Protein AF-A0A2P4SN75-F1 (afdb_monomer_lite)

InterPro domains:
  IPR018159 Spectrin/alpha-actinin [cd00176] (81-229)

Foldseek 3Di:
DDDDDPPDDDPVNVVVVVVVVVVVVVVLVVLVVVLVVLLVVLVVLLVQQVVVLVVLLVLLVVLLVQLVVLLVCLPPPPPPPSLVVLVVSLVSLVVSVVCCVPPPPVSLVVSVVSLVVSCVSDVVSCVPCVVSNVVSVVSVVVSVVSSVVSNVSSVLSNLSSVLSVLVVVLVVVVVVLVCVQVVDDVVPPPQDPVNVVVSVVVVVVSVVVVVVSLVSLVVSCVVDVVCCCVSVVDPPVVVCVCVVPDDPDDDDDD

pLDDT: mean 81.24, std 19.05, range [31.41, 97.94]

Radius of gyration: 37.0 Å; chains: 1; bounding box: 96×53×114 Å

Structure (mmCIF, N/CA/C/O backbone):
data_AF-A0A2P4SN75-F1
#
_entry.id   AF-A0A2P4SN75-F1
#
loop_
_atom_site.group_PDB
_atom_site.id
_atom_site.type_symbol
_atom_site.label_atom_id
_atom_site.label_alt_id
_atom_site.label_comp_id
_atom_site.label_asym_id
_atom_site.label_entity_id
_atom_site.label_seq_id
_atom_site.pdbx_PDB_ins_code
_atom_site.Cartn_x
_atom_site.Cartn_y
_atom_site.Cartn_z
_atom_site.occupancy
_atom_site.B_iso_or_equiv
_atom_site.auth_seq_id
_atom_site.auth_comp_id
_atom_site.auth_asym_id
_atom_site.auth_atom_id
_atom_site.pdbx_PDB_model_num
ATOM 1 N N . GLN A 1 1 ? -58.103 -36.439 58.497 1.00 45.19 1 GLN A N 1
ATOM 2 C CA . GLN A 1 1 ? -56.906 -36.729 57.688 1.00 45.19 1 GLN A CA 1
ATOM 3 C C . GLN A 1 1 ? -56.025 -35.504 57.783 1.00 45.19 1 GLN A C 1
ATOM 5 O O . GLN A 1 1 ? -56.446 -34.440 57.353 1.00 45.19 1 GLN A O 1
ATOM 10 N N . ALA A 1 2 ? -54.929 -35.640 58.522 1.00 43.38 2 ALA A N 1
ATOM 11 C CA . ALA A 1 2 ? -53.890 -34.634 58.653 1.00 43.38 2 ALA A CA 1
ATOM 12 C C . ALA A 1 2 ? -52.864 -34.818 57.529 1.00 43.38 2 ALA A C 1
ATOM 14 O O . ALA A 1 2 ? -52.762 -35.930 57.010 1.00 43.38 2 ALA A O 1
ATOM 15 N N . GLU A 1 3 ? -52.110 -33.740 57.289 1.00 42.41 3 GLU A N 1
ATOM 16 C CA . GLU A 1 3 ? -50.785 -33.708 56.651 1.00 42.41 3 GLU A CA 1
ATOM 17 C C . GLU A 1 3 ? -50.740 -34.028 55.152 1.00 42.41 3 GLU A C 1
ATOM 19 O O . GLU A 1 3 ? -51.468 -34.867 54.643 1.00 42.41 3 GLU A O 1
ATOM 24 N N . ASP A 1 4 ? -49.907 -33.404 54.337 1.00 46.12 4 ASP A N 1
ATOM 25 C CA . ASP A 1 4 ? -48.967 -32.291 54.443 1.00 46.12 4 ASP A CA 1
ATOM 26 C C . ASP A 1 4 ? -48.583 -32.019 52.976 1.00 46.12 4 ASP A C 1
ATOM 28 O O . ASP A 1 4 ? -48.669 -32.914 52.131 1.00 46.12 4 ASP A O 1
ATOM 32 N N . GLY A 1 5 ? -48.244 -30.788 52.630 1.00 43.59 5 GLY A N 1
ATOM 33 C CA . GLY A 1 5 ? -47.951 -30.456 51.232 1.00 43.59 5 GLY A CA 1
ATOM 34 C C . GLY A 1 5 ? -48.007 -28.976 50.899 1.00 43.59 5 GLY A C 1
ATOM 35 O O . GLY A 1 5 ? -48.150 -28.615 49.733 1.00 43.59 5 GLY A O 1
ATOM 36 N N . LYS A 1 6 ? -47.905 -28.102 51.905 1.00 49.34 6 LYS A N 1
ATOM 37 C CA . LYS A 1 6 ? -47.562 -26.696 51.678 1.00 49.34 6 LYS A CA 1
ATOM 38 C C . LYS A 1 6 ? -46.059 -26.531 51.885 1.00 49.34 6 LYS A C 1
ATOM 40 O O . LYS A 1 6 ? -45.613 -25.822 52.782 1.00 49.34 6 LYS A O 1
ATOM 45 N N . GLU A 1 7 ? -45.283 -27.251 51.082 1.00 52.72 7 GLU A N 1
ATOM 46 C CA . GLU A 1 7 ? -43.842 -27.054 51.018 1.00 52.72 7 GLU A CA 1
ATOM 47 C C . GLU A 1 7 ? -43.538 -25.695 50.367 1.00 52.72 7 GLU A C 1
ATOM 49 O O . GLU A 1 7 ? -44.011 -25.384 49.276 1.00 52.72 7 GLU A O 1
ATOM 54 N N . ALA A 1 8 ? -42.727 -24.920 51.093 1.00 52.94 8 ALA A N 1
ATOM 55 C CA . ALA A 1 8 ? -41.940 -23.762 50.668 1.00 52.94 8 ALA A CA 1
ATOM 56 C C . ALA A 1 8 ? -42.653 -22.414 50.394 1.00 52.94 8 ALA A C 1
ATOM 58 O O . ALA A 1 8 ? -42.673 -21.922 49.274 1.00 52.94 8 ALA A O 1
ATOM 59 N N . SER A 1 9 ? -43.083 -21.713 51.453 1.00 62.62 9 SER A N 1
ATOM 60 C CA . SER A 1 9 ? -42.836 -20.253 51.555 1.00 62.62 9 SER A CA 1
ATOM 61 C C . SER A 1 9 ? -42.745 -19.807 53.026 1.00 62.62 9 SER A C 1
ATOM 63 O O . SER A 1 9 ? -43.528 -19.002 53.529 1.00 62.62 9 SER A O 1
ATOM 65 N N . GLY A 1 10 ? -41.834 -20.426 53.777 1.00 77.88 10 GLY A N 1
ATOM 66 C CA . GLY A 1 10 ? -41.471 -19.931 55.107 1.00 77.88 10 GLY A CA 1
ATOM 67 C C . GLY A 1 10 ? -40.478 -18.761 55.013 1.00 77.88 10 GLY A C 1
ATOM 68 O O . GLY A 1 10 ? -39.845 -18.604 53.969 1.00 77.88 10 GLY A O 1
ATOM 69 N N . PRO A 1 11 ? -40.237 -18.018 56.110 1.00 86.00 11 PRO A N 1
ATOM 70 C CA . PRO A 1 11 ? -39.263 -16.915 56.159 1.00 86.00 11 PRO A CA 1
ATOM 71 C C . PRO A 1 11 ? -37.855 -17.284 55.654 1.00 86.00 11 PRO A C 1
ATOM 73 O O . PRO A 1 11 ? -37.123 -16.443 55.145 1.00 86.00 11 PRO A O 1
ATOM 76 N N . LEU A 1 12 ? -37.468 -18.560 55.774 1.00 88.81 12 LEU A N 1
ATOM 77 C CA . LEU A 1 12 ? -36.208 -19.082 55.239 1.00 88.81 12 LEU A CA 1
ATOM 78 C C . LEU A 1 12 ? -36.177 -19.111 53.698 1.00 88.81 12 LEU A C 1
ATOM 80 O O . LEU A 1 12 ? -35.132 -18.835 53.119 1.00 88.81 12 LEU A O 1
ATOM 84 N N . GLY A 1 13 ? -37.302 -19.421 53.047 1.00 90.56 13 GLY A N 1
ATOM 85 C CA . GLY A 1 13 ? -37.419 -19.430 51.585 1.00 90.56 13 GLY A CA 1
ATOM 86 C C . GLY A 1 13 ? -37.370 -18.021 50.996 1.00 90.56 13 GLY A C 1
ATOM 87 O O . GLY A 1 13 ? -36.667 -17.794 50.019 1.00 90.56 13 GLY A O 1
ATOM 88 N N . GLU A 1 14 ? -38.015 -17.052 51.652 1.00 91.56 14 GLU A N 1
ATOM 89 C CA . GLU A 1 14 ? -37.935 -15.629 51.275 1.00 91.56 14 GLU A CA 1
ATOM 90 C C . GLU A 1 14 ? -36.495 -15.095 51.375 1.00 91.56 14 GLU A C 1
ATOM 92 O O . GLU A 1 14 ? -36.028 -14.358 50.507 1.00 91.56 14 GLU A O 1
ATOM 97 N N . LEU A 1 15 ? -35.751 -15.502 52.413 1.00 93.38 15 LEU A N 1
ATOM 98 C CA . LEU A 1 15 ? -34.331 -15.163 52.549 1.00 93.38 15 LEU A CA 1
ATOM 99 C C . LEU A 1 15 ? -33.465 -15.813 51.460 1.00 93.38 15 LEU A C 1
ATOM 101 O O . LEU A 1 15 ? -32.530 -15.176 50.979 1.00 93.38 15 LEU A O 1
ATOM 105 N N . GLN A 1 16 ? -33.757 -17.055 51.065 1.00 93.38 16 GLN A N 1
ATOM 106 C CA . GLN A 1 16 ? -33.047 -17.731 49.973 1.00 93.38 16 GLN A CA 1
ATOM 107 C C . GLN A 1 16 ? -33.273 -17.021 48.634 1.00 93.38 16 GLN A C 1
ATOM 109 O O . GLN A 1 16 ? -32.300 -16.702 47.952 1.00 93.38 16 GLN A O 1
ATOM 114 N N . GLU A 1 17 ? -34.522 -16.687 48.305 1.00 94.50 17 GLU A N 1
ATOM 115 C CA . GLU A 1 17 ? -34.866 -15.927 47.099 1.00 94.50 17 GLU A CA 1
ATOM 116 C C . GLU A 1 17 ? -34.171 -14.556 47.086 1.00 94.50 17 GLU A C 1
ATOM 118 O O . GLU A 1 17 ? -33.543 -14.175 46.097 1.00 94.50 17 GLU A O 1
ATOM 123 N N . ALA A 1 18 ? -34.187 -13.834 48.212 1.00 95.19 18 ALA A N 1
ATOM 124 C CA . ALA A 1 18 ? -33.497 -12.552 48.329 1.00 95.19 18 ALA A CA 1
ATOM 125 C C . ALA A 1 18 ? -31.980 -12.673 48.084 1.00 95.19 18 ALA A C 1
ATOM 127 O O . ALA A 1 18 ? -31.388 -11.815 47.425 1.00 95.19 18 ALA A O 1
ATOM 128 N N . VAL A 1 19 ? -31.340 -13.741 48.574 1.00 95.56 19 VAL A N 1
ATOM 129 C CA . VAL A 1 19 ? -29.913 -14.011 48.325 1.00 95.56 19 VAL A CA 1
ATOM 130 C C . VAL A 1 19 ? -29.650 -14.336 46.853 1.00 95.56 19 VAL A C 1
ATOM 132 O O . VAL A 1 19 ? -28.660 -13.860 46.296 1.00 95.56 19 VAL A O 1
ATOM 135 N N . GLU A 1 20 ? -30.517 -15.102 46.192 1.00 96.00 20 GLU A N 1
ATOM 136 C CA . GLU A 1 20 ? -30.399 -15.394 44.756 1.00 96.00 20 GLU A CA 1
ATOM 137 C C . GLU A 1 20 ? -30.540 -14.134 43.893 1.00 96.00 20 GLU A C 1
ATOM 139 O O . GLU A 1 20 ? -29.747 -13.922 42.967 1.00 96.00 20 GLU A O 1
ATOM 144 N N . VAL A 1 21 ? -31.490 -13.258 44.235 1.00 96.00 21 VAL A N 1
ATOM 145 C CA . VAL A 1 21 ? -31.669 -11.952 43.587 1.00 96.00 21 VAL A CA 1
ATOM 146 C C . VAL A 1 21 ? -30.431 -11.078 43.783 1.00 96.00 21 VAL A C 1
ATOM 148 O O . VAL A 1 21 ? -29.922 -10.517 42.812 1.00 96.00 21 VAL A O 1
ATOM 151 N N . LEU A 1 22 ? -29.893 -10.999 45.005 1.00 96.81 22 LEU A N 1
ATOM 152 C CA . LEU A 1 22 ? -28.668 -10.244 45.284 1.00 96.81 22 LEU A CA 1
ATOM 153 C C . LEU A 1 22 ? -27.464 -10.798 44.513 1.00 96.81 22 LEU A C 1
ATOM 155 O O . LEU A 1 22 ? -26.733 -10.025 43.899 1.00 96.81 22 LEU A O 1
ATOM 159 N N . ASN A 1 23 ? -27.278 -12.119 44.476 1.00 96.62 23 ASN A N 1
ATOM 160 C CA . ASN A 1 23 ? -26.203 -12.753 43.707 1.00 96.62 23 ASN A CA 1
ATOM 161 C C . ASN A 1 23 ? -26.327 -12.469 42.204 1.00 96.62 23 ASN A C 1
ATOM 163 O O . ASN A 1 23 ? -25.326 -12.218 41.533 1.00 96.62 23 ASN A O 1
ATOM 167 N N . SER A 1 24 ? -27.550 -12.488 41.673 1.00 94.56 24 SER A N 1
ATOM 168 C CA . SER A 1 24 ? -27.817 -12.157 40.270 1.00 94.56 24 SER A CA 1
ATOM 169 C C . SER A 1 24 ? -27.523 -10.684 39.978 1.00 94.56 24 SER A C 1
ATOM 171 O O . SER A 1 24 ? -26.877 -10.374 38.980 1.00 94.56 24 SER A O 1
ATOM 173 N N . ALA A 1 25 ? -27.912 -9.780 40.882 1.00 94.81 25 ALA A N 1
ATOM 174 C CA . ALA A 1 25 ? -27.632 -8.351 40.770 1.00 94.81 25 ALA A CA 1
ATOM 175 C C . ALA A 1 25 ? -26.129 -8.030 40.859 1.00 94.81 25 ALA A C 1
ATOM 177 O O . ALA A 1 25 ? -25.646 -7.163 40.132 1.00 94.81 25 ALA A O 1
ATOM 178 N N . VAL A 1 26 ? -25.375 -8.734 41.712 1.00 95.62 26 VAL A N 1
ATOM 179 C CA . VAL A 1 26 ? -23.911 -8.595 41.797 1.00 95.62 26 VAL A CA 1
ATOM 180 C C . VAL A 1 26 ? -23.251 -9.024 40.487 1.00 95.62 26 VAL A C 1
ATOM 182 O O . VAL A 1 26 ? -22.465 -8.254 39.944 1.00 95.62 26 VAL A O 1
ATOM 185 N N . LYS A 1 27 ? -23.625 -10.183 39.928 1.00 93.50 27 LYS A N 1
ATOM 186 C CA . LYS A 1 27 ? -23.099 -10.654 38.633 1.00 93.50 27 LYS A CA 1
ATOM 187 C C . LYS A 1 27 ? -23.414 -9.693 37.490 1.00 93.50 27 LYS A C 1
ATOM 189 O O . LYS A 1 27 ? -22.568 -9.450 36.636 1.00 93.50 27 LYS A O 1
ATOM 194 N N . GLU A 1 28 ? -24.624 -9.141 37.465 1.00 90.31 28 GLU A N 1
ATOM 195 C CA . GLU A 1 28 ? -24.998 -8.163 36.444 1.00 90.31 28 GLU A CA 1
ATOM 196 C C . GLU A 1 28 ? -24.194 -6.868 36.591 1.00 90.31 28 GLU A C 1
ATOM 198 O O . GLU A 1 28 ? -23.680 -6.335 35.612 1.00 90.31 28 GLU A O 1
ATOM 203 N N . ARG A 1 29 ? -23.992 -6.396 37.826 1.00 91.25 29 ARG A N 1
ATOM 204 C CA . ARG A 1 29 ? -23.132 -5.240 38.090 1.00 91.25 29 ARG A CA 1
ATOM 205 C C . ARG A 1 29 ? -21.686 -5.492 37.657 1.00 91.25 29 ARG A C 1
ATOM 207 O O . ARG A 1 29 ? -21.081 -4.590 37.087 1.00 91.25 29 ARG A O 1
ATOM 214 N N . GLU A 1 30 ? -21.136 -6.677 37.917 1.00 92.44 30 GLU A N 1
ATOM 215 C CA . GLU A 1 30 ? -19.795 -7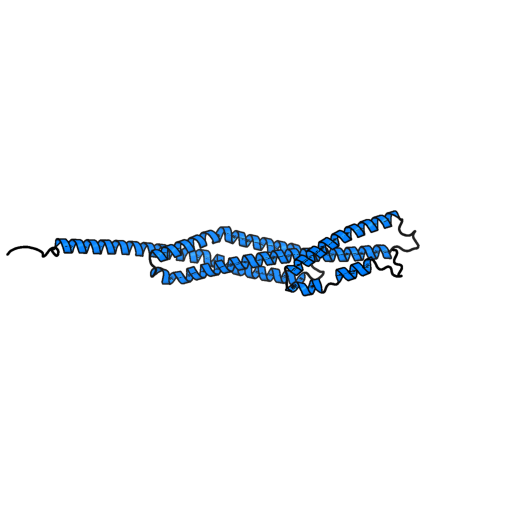.064 37.455 1.00 92.44 30 GLU A CA 1
ATOM 216 C C . GLU A 1 30 ? -19.694 -6.996 35.926 1.00 92.44 30 GLU A C 1
ATOM 218 O O . GLU A 1 30 ? -18.787 -6.343 35.412 1.00 92.44 30 GLU A O 1
ATOM 223 N N . ARG A 1 31 ? -20.670 -7.561 35.201 1.00 90.38 31 ARG A N 1
ATOM 224 C CA . ARG A 1 31 ? -20.731 -7.496 33.729 1.00 90.38 31 ARG A CA 1
ATOM 225 C C . ARG A 1 31 ? -20.815 -6.071 33.195 1.00 90.38 31 ARG A C 1
ATOM 227 O O . ARG A 1 31 ? -20.118 -5.737 32.244 1.00 90.38 31 ARG A O 1
ATOM 234 N N . VAL A 1 32 ? -21.648 -5.222 33.799 1.00 89.69 32 VAL A N 1
ATOM 235 C CA . VAL A 1 32 ? -21.787 -3.811 33.395 1.00 89.69 32 VAL A CA 1
ATOM 236 C C . VAL A 1 32 ? -20.486 -3.044 33.623 1.00 89.69 32 VAL A C 1
ATOM 238 O O . VAL A 1 32 ? -20.083 -2.253 32.773 1.00 89.69 32 VAL A O 1
ATOM 241 N N . VAL A 1 33 ? -19.806 -3.283 34.749 1.00 91.75 33 VAL A N 1
ATOM 242 C CA . VAL A 1 33 ? -18.500 -2.669 35.029 1.00 91.75 33 VAL A CA 1
ATOM 243 C C . VAL A 1 33 ? -17.454 -3.136 34.017 1.00 91.75 33 VAL A C 1
ATOM 245 O O . VAL A 1 33 ? -16.722 -2.308 33.483 1.00 91.75 33 VAL A O 1
ATOM 248 N N . GLU A 1 34 ? -17.404 -4.431 33.708 1.00 92.38 34 GLU A N 1
ATOM 249 C CA . GLU A 1 34 ? -16.490 -4.978 32.701 1.00 92.38 34 GLU A CA 1
ATOM 250 C C . GLU A 1 34 ? -16.760 -4.394 31.305 1.00 92.38 34 GLU A C 1
ATOM 252 O O . GLU A 1 34 ? -15.832 -3.941 30.634 1.00 92.38 34 GLU A O 1
ATOM 257 N N . ALA A 1 35 ? -18.029 -4.312 30.897 1.00 91.19 35 ALA A N 1
ATOM 258 C CA . ALA A 1 35 ? -18.434 -3.695 29.636 1.00 91.19 35 ALA A CA 1
ATOM 259 C C . ALA A 1 35 ? -18.060 -2.203 29.570 1.00 91.19 35 ALA A C 1
ATOM 261 O O . ALA A 1 35 ? -17.622 -1.725 28.523 1.00 91.19 35 ALA A O 1
ATOM 262 N N . ALA A 1 36 ? -18.189 -1.463 30.675 1.00 90.56 36 ALA A N 1
ATOM 263 C CA . ALA A 1 36 ? -17.786 -0.059 30.742 1.00 90.56 36 ALA A CA 1
ATOM 264 C C . ALA A 1 36 ? -16.266 0.113 30.573 1.00 90.56 36 ALA A C 1
ATOM 266 O O . ALA A 1 36 ? -15.833 0.972 29.807 1.00 90.56 36 ALA A O 1
ATOM 267 N N . VAL A 1 37 ? -15.462 -0.736 31.224 1.00 92.50 37 VAL A N 1
ATOM 268 C CA . VAL A 1 37 ? -13.996 -0.735 31.074 1.00 92.50 37 VAL A CA 1
ATOM 269 C C . VAL A 1 37 ? -13.588 -1.058 29.635 1.00 92.50 37 VAL A C 1
ATOM 271 O O . VAL A 1 37 ? -12.701 -0.409 29.081 1.00 92.50 37 VAL A O 1
ATOM 274 N N . GLU A 1 38 ? -14.240 -2.037 29.007 1.00 92.62 38 GLU A N 1
ATOM 275 C CA . GLU A 1 38 ? -13.957 -2.393 27.615 1.00 92.62 38 GLU A CA 1
ATOM 276 C C . GLU A 1 38 ? -14.375 -1.276 26.644 1.00 92.62 38 GLU A C 1
ATOM 278 O O . GLU A 1 38 ? -13.647 -0.978 25.700 1.00 92.62 38 GLU A O 1
ATOM 283 N N . THR A 1 39 ? -15.491 -0.592 26.920 1.00 92.25 39 THR A N 1
ATOM 284 C CA . THR A 1 39 ? -15.940 0.583 26.152 1.00 92.25 39 THR A CA 1
ATOM 285 C C . THR A 1 39 ? -14.906 1.710 26.211 1.00 92.25 39 THR A C 1
ATOM 287 O O . THR A 1 39 ? -14.480 2.194 25.168 1.00 92.25 39 THR A O 1
ATOM 290 N N . GLU A 1 40 ? -14.423 2.075 27.403 1.00 93.38 40 GLU A N 1
ATOM 291 C CA . GLU A 1 40 ? -13.390 3.112 27.561 1.00 93.38 40 GLU A CA 1
ATOM 292 C C . GLU A 1 40 ? -12.067 2.712 26.878 1.00 93.38 40 GLU A C 1
ATOM 294 O O . GLU A 1 40 ? -11.356 3.537 26.298 1.00 93.38 40 GLU A O 1
ATOM 299 N N . SER A 1 41 ? -11.723 1.419 26.913 1.00 94.69 41 SER A N 1
ATOM 300 C CA . SER A 1 41 ? -10.559 0.893 26.197 1.00 94.69 41 SER A CA 1
ATOM 301 C C . SER A 1 41 ? -10.700 1.045 24.681 1.00 94.69 41 SER A C 1
ATOM 303 O O . SER A 1 41 ? -9.722 1.408 24.027 1.00 94.69 41 SER A O 1
ATOM 305 N N . LEU A 1 42 ? -11.883 0.765 24.126 1.00 95.69 42 LEU A N 1
ATOM 306 C CA . LEU A 1 42 ? -12.176 0.958 22.706 1.00 95.69 42 LEU A CA 1
ATOM 307 C C . LEU A 1 42 ? -12.126 2.439 22.324 1.00 95.69 42 LEU A C 1
ATOM 309 O O . LEU A 1 42 ? -11.501 2.766 21.321 1.00 95.69 42 LEU A O 1
ATOM 313 N N . GLU A 1 43 ? -12.709 3.333 23.131 1.00 95.00 43 GLU A N 1
ATOM 314 C CA . GLU A 1 43 ? -12.673 4.789 22.901 1.00 95.00 43 GLU A CA 1
ATOM 315 C C . GLU A 1 43 ? -11.228 5.280 22.777 1.00 95.00 43 GLU A C 1
ATOM 317 O O . GLU A 1 43 ? -10.875 6.002 21.841 1.00 95.00 43 GLU A O 1
ATOM 322 N N . ARG A 1 44 ? -10.360 4.825 23.688 1.00 96.56 44 ARG A N 1
ATOM 323 C CA . ARG A 1 44 ? -8.937 5.173 23.686 1.00 96.56 44 ARG A CA 1
ATOM 324 C C . ARG A 1 44 ? -8.216 4.658 22.441 1.00 96.56 44 ARG A C 1
ATOM 326 O O . ARG A 1 44 ? -7.470 5.418 21.830 1.00 96.56 44 ARG A O 1
ATOM 333 N N . LEU A 1 45 ? -8.448 3.400 22.057 1.00 97.00 45 LEU A N 1
ATOM 334 C CA . LEU A 1 45 ? -7.842 2.817 20.857 1.00 97.00 45 LEU A CA 1
ATOM 335 C C . LEU A 1 45 ? -8.308 3.529 19.586 1.00 97.00 45 LEU A C 1
ATOM 337 O O . LEU A 1 45 ? -7.471 3.884 18.761 1.00 97.00 45 LEU A O 1
ATOM 341 N N . VAL A 1 46 ? -9.613 3.793 19.440 1.00 96.81 46 VAL A N 1
ATOM 342 C CA . VAL A 1 46 ? -10.166 4.546 18.302 1.00 96.81 46 VAL A CA 1
ATOM 343 C C . VAL A 1 46 ? -9.516 5.925 18.217 1.00 96.81 46 VAL A C 1
ATOM 345 O O . VAL A 1 46 ? -9.043 6.306 17.144 1.00 96.81 46 VAL A O 1
ATOM 348 N N . ALA A 1 47 ? -9.426 6.648 19.335 1.00 96.69 47 ALA A N 1
ATOM 349 C CA . ALA A 1 47 ? -8.803 7.968 19.383 1.00 96.69 47 ALA A CA 1
ATOM 350 C C . ALA A 1 47 ? -7.310 7.935 19.011 1.00 96.69 47 ALA A C 1
ATOM 352 O O . ALA A 1 47 ? -6.798 8.886 18.422 1.00 96.69 47 ALA A O 1
ATOM 353 N N . GLU A 1 48 ? -6.613 6.844 19.328 1.00 96.56 48 GLU A N 1
ATOM 354 C CA . GLU A 1 48 ? -5.200 6.662 19.010 1.00 96.56 48 GLU A CA 1
ATOM 355 C C . GLU A 1 48 ? -4.961 6.325 17.530 1.00 96.56 48 GLU A C 1
ATOM 357 O O . GLU A 1 48 ? -4.064 6.893 16.904 1.00 96.56 48 GLU A O 1
ATOM 362 N N . VAL A 1 49 ? -5.751 5.415 16.949 1.00 97.62 49 VAL A N 1
ATOM 363 C CA . VAL A 1 49 ? -5.515 4.929 15.576 1.00 97.62 49 VAL A CA 1
ATOM 364 C C . VAL A 1 49 ? -6.106 5.838 14.500 1.00 97.62 49 VAL A C 1
ATOM 366 O O . VAL A 1 49 ? -5.539 5.928 13.410 1.00 97.62 49 VAL A O 1
ATOM 369 N N . SER A 1 50 ? -7.212 6.533 14.786 1.00 96.31 50 SER A N 1
ATOM 370 C CA . SER A 1 50 ? -7.949 7.313 13.777 1.00 96.31 50 SER A CA 1
ATOM 371 C C . SER A 1 50 ? -7.104 8.408 13.108 1.00 96.31 50 SER A C 1
ATOM 373 O O . SER A 1 50 ? -7.056 8.432 11.878 1.00 96.31 50 SER A O 1
ATOM 375 N N . PRO A 1 51 ? -6.342 9.247 13.841 1.00 96.12 51 PRO A N 1
ATOM 376 C CA . PRO A 1 51 ? -5.524 10.288 13.213 1.00 96.12 51 PRO A CA 1
ATOM 377 C C . PRO A 1 51 ? -4.426 9.722 12.303 1.00 96.12 51 PRO A C 1
ATOM 379 O O . PRO A 1 51 ? -4.130 10.278 11.245 1.00 96.12 51 PRO A O 1
ATOM 382 N N . CYS A 1 52 ? -3.816 8.603 12.704 1.00 96.31 52 CYS A N 1
ATOM 383 C CA . CYS A 1 52 ? -2.770 7.949 11.922 1.00 96.31 52 CYS A CA 1
ATOM 384 C C . CYS A 1 52 ? -3.344 7.319 10.642 1.00 96.31 52 CYS A C 1
ATOM 386 O O . CYS A 1 52 ? -2.769 7.491 9.566 1.00 96.31 52 CYS A O 1
ATOM 388 N N . LEU A 1 53 ? -4.510 6.670 10.735 1.00 97.25 53 LEU A N 1
ATOM 389 C CA . LEU A 1 53 ? -5.240 6.142 9.580 1.00 97.25 53 LEU A CA 1
ATOM 390 C C . LEU A 1 53 ? -5.599 7.239 8.573 1.00 97.25 53 LEU A C 1
ATOM 392 O O . LEU A 1 53 ? -5.346 7.082 7.378 1.00 97.25 53 LEU A O 1
ATOM 396 N N . GLU A 1 54 ? -6.154 8.358 9.038 1.00 96.06 54 GLU A N 1
ATOM 397 C CA . GLU A 1 54 ? -6.528 9.486 8.178 1.00 96.06 54 GLU A CA 1
ATOM 398 C C . GLU A 1 54 ? -5.317 10.113 7.478 1.00 96.06 54 GLU A C 1
ATOM 400 O O . GLU A 1 54 ? -5.375 10.408 6.278 1.00 96.06 54 GLU A O 1
ATOM 405 N N . ALA A 1 55 ? -4.207 10.279 8.204 1.00 96.94 55 ALA A N 1
ATOM 406 C CA . ALA A 1 55 ? -2.962 10.799 7.650 1.00 96.94 55 ALA A CA 1
ATOM 407 C C . ALA A 1 55 ? -2.428 9.895 6.530 1.00 96.94 55 ALA A C 1
ATOM 409 O O . ALA A 1 55 ? -2.147 10.381 5.433 1.00 96.94 55 ALA A O 1
ATOM 410 N N . LEU A 1 56 ? -2.374 8.580 6.764 1.00 97.38 56 LEU A N 1
ATOM 411 C CA . LEU A 1 56 ? -1.932 7.606 5.763 1.00 97.38 56 LEU A CA 1
ATOM 412 C C . LEU A 1 56 ? -2.878 7.533 4.562 1.00 97.38 56 LEU A C 1
ATOM 414 O O . LEU A 1 56 ? -2.417 7.433 3.429 1.00 97.38 56 LEU A O 1
ATOM 418 N N . CYS A 1 57 ? -4.192 7.661 4.766 1.00 96.94 57 CYS A N 1
ATOM 419 C CA . CYS A 1 57 ? -5.151 7.752 3.663 1.00 96.94 57 CYS A CA 1
ATOM 420 C C . CYS A 1 57 ? -4.891 8.982 2.785 1.00 96.94 57 CYS A C 1
ATOM 422 O O . CYS A 1 57 ? -4.906 8.894 1.554 1.00 96.94 57 CYS A O 1
ATOM 424 N N . CYS A 1 58 ? -4.663 10.144 3.403 1.00 96.88 58 CYS A N 1
ATOM 425 C CA . CYS A 1 58 ? -4.311 11.363 2.679 1.00 96.88 58 CYS A CA 1
ATOM 426 C C . CYS A 1 58 ? -2.991 11.198 1.921 1.00 96.88 58 CYS A C 1
ATOM 428 O O . CYS A 1 58 ? -2.876 11.629 0.770 1.00 96.88 58 CYS A O 1
ATOM 430 N N . GLU A 1 59 ? -2.013 10.553 2.553 1.00 96.88 59 GLU A N 1
ATOM 431 C CA . GLU A 1 59 ? -0.700 10.322 1.974 1.00 96.88 59 GLU A CA 1
ATOM 432 C C . GLU A 1 59 ? -0.753 9.370 0.774 1.00 96.88 59 GLU A C 1
ATOM 434 O O . GLU A 1 59 ? -0.224 9.706 -0.286 1.00 96.88 59 GLU A O 1
ATOM 439 N N . ALA A 1 60 ? -1.467 8.250 0.891 1.00 97.31 60 ALA A N 1
ATOM 440 C CA . ALA A 1 60 ? -1.650 7.286 -0.188 1.00 97.31 60 ALA A CA 1
ATOM 441 C C . ALA A 1 60 ? -2.372 7.913 -1.394 1.00 97.31 60 ALA A C 1
ATOM 443 O O . ALA A 1 60 ? -1.924 7.770 -2.532 1.00 97.31 60 ALA A O 1
ATOM 444 N N . LYS A 1 61 ? -3.419 8.721 -1.162 1.00 96.75 61 LYS A N 1
ATOM 445 C CA .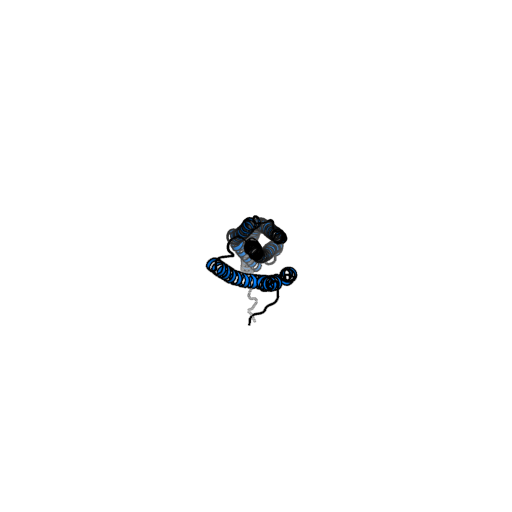 LYS A 1 61 ? -4.098 9.484 -2.231 1.00 96.75 61 LYS A CA 1
ATOM 446 C C . LYS A 1 61 ? -3.169 10.493 -2.906 1.00 96.75 61 LYS A C 1
ATOM 448 O O . LYS A 1 61 ? -3.265 10.716 -4.112 1.00 96.75 61 LYS A O 1
ATOM 453 N N . ALA A 1 62 ? -2.290 11.146 -2.145 1.00 96.38 62 ALA A N 1
ATOM 454 C CA . ALA A 1 62 ? -1.290 12.043 -2.713 1.00 96.38 62 ALA A CA 1
ATOM 455 C C . ALA A 1 62 ? -0.276 11.271 -3.565 1.00 96.38 62 ALA A C 1
ATOM 457 O O . ALA A 1 62 ? -0.061 11.651 -4.709 1.00 96.38 62 ALA A O 1
ATOM 458 N N . LEU A 1 63 ? 0.250 10.152 -3.061 1.00 96.00 63 LEU A N 1
ATOM 459 C CA . LEU A 1 63 ? 1.174 9.298 -3.801 1.00 96.00 63 LEU A CA 1
ATOM 460 C C . LEU A 1 63 ? 0.570 8.794 -5.120 1.00 96.00 63 LEU A C 1
ATOM 462 O O . LEU A 1 63 ? 1.243 8.832 -6.149 1.00 96.00 63 LEU A O 1
ATOM 466 N N . ALA A 1 64 ? -0.698 8.377 -5.118 1.00 94.00 64 ALA A N 1
ATOM 467 C CA . ALA A 1 64 ? -1.397 7.957 -6.331 1.00 94.00 64 ALA A CA 1
ATOM 468 C C . ALA A 1 64 ? -1.445 9.080 -7.386 1.00 94.00 64 ALA A C 1
ATOM 470 O O . ALA A 1 64 ? -1.116 8.853 -8.551 1.00 94.00 64 ALA A O 1
ATOM 471 N N . ARG A 1 65 ? -1.773 10.314 -6.970 1.00 93.88 65 ARG A N 1
ATOM 472 C CA . ARG A 1 65 ? -1.777 11.495 -7.855 1.00 93.88 65 ARG A CA 1
ATOM 473 C C . ARG A 1 65 ? -0.383 11.835 -8.379 1.00 93.88 65 ARG A C 1
ATOM 475 O O . ARG A 1 65 ? -0.238 12.070 -9.575 1.00 93.88 65 ARG A O 1
ATOM 482 N N . ASP A 1 66 ? 0.622 11.834 -7.506 1.00 92.31 66 ASP A N 1
ATOM 483 C CA . ASP A 1 66 ? 2.013 12.130 -7.869 1.00 92.31 66 ASP A CA 1
ATOM 484 C C . ASP A 1 66 ? 2.542 11.105 -8.890 1.00 92.31 66 ASP A C 1
ATOM 486 O O . ASP A 1 66 ? 3.256 11.458 -9.829 1.00 92.31 66 ASP A O 1
ATOM 490 N N . THR A 1 67 ? 2.141 9.838 -8.743 1.00 91.00 67 THR A N 1
ATOM 491 C CA . THR A 1 67 ? 2.496 8.748 -9.665 1.00 91.00 67 THR A CA 1
ATOM 492 C C . THR A 1 67 ? 1.858 8.949 -11.036 1.00 91.00 67 THR A C 1
ATOM 494 O O . THR A 1 67 ? 2.575 8.967 -12.034 1.00 91.00 67 THR A O 1
ATOM 497 N N . ALA A 1 68 ? 0.546 9.196 -11.090 1.00 88.31 68 ALA A N 1
ATOM 498 C CA . ALA A 1 68 ? -0.157 9.464 -12.348 1.00 88.31 68 ALA A CA 1
ATOM 499 C C . ALA A 1 68 ? 0.392 10.715 -13.062 1.00 88.31 68 ALA A C 1
ATOM 501 O O . ALA A 1 68 ? 0.526 10.760 -14.287 1.00 88.31 68 ALA A O 1
ATOM 502 N N . GLN A 1 69 ? 0.759 11.747 -12.296 1.00 86.38 69 GLN A N 1
ATOM 503 C CA . GLN A 1 69 ? 1.395 12.938 -12.849 1.00 86.38 69 GLN A CA 1
ATOM 504 C C . GLN A 1 69 ? 2.763 12.613 -13.460 1.00 86.38 69 GLN A C 1
ATOM 506 O O . GLN A 1 69 ? 3.059 13.094 -14.556 1.00 86.38 69 GLN A O 1
ATOM 511 N N . ALA A 1 70 ? 3.583 11.798 -12.789 1.00 85.50 70 ALA A N 1
ATOM 512 C CA . ALA A 1 70 ? 4.868 11.365 -13.327 1.00 85.50 70 ALA A CA 1
ATOM 513 C C . ALA A 1 70 ? 4.690 10.607 -14.652 1.00 85.50 70 ALA A C 1
ATOM 515 O O . ALA A 1 70 ? 5.365 10.926 -15.630 1.00 85.50 70 ALA A O 1
ATOM 516 N N . GLU A 1 71 ? 3.733 9.680 -14.716 1.00 83.25 71 GLU A N 1
ATOM 517 C CA . GLU A 1 71 ? 3.443 8.886 -15.917 1.00 83.25 71 GLU A CA 1
ATOM 518 C C . GLU A 1 71 ? 3.067 9.739 -17.128 1.00 83.25 71 GLU A C 1
ATOM 520 O O . GLU A 1 71 ? 3.570 9.506 -18.231 1.00 83.25 71 GLU A O 1
ATOM 525 N N . SER A 1 72 ? 2.271 10.793 -16.923 1.00 80.62 72 SER A N 1
ATOM 526 C CA . SER A 1 72 ? 1.889 11.717 -18.000 1.00 80.62 72 SER A CA 1
ATOM 527 C C . SER A 1 72 ? 3.091 12.384 -18.691 1.00 80.62 72 SER A C 1
ATOM 529 O O . SER A 1 72 ? 3.011 12.768 -19.860 1.00 80.62 72 SER A O 1
ATOM 531 N N . GLY A 1 73 ? 4.224 12.501 -17.989 1.00 76.12 73 GLY A N 1
ATOM 532 C CA . GLY A 1 73 ? 5.447 13.124 -18.486 1.00 76.12 73 GLY A CA 1
ATOM 533 C C . GLY A 1 73 ? 6.363 12.196 -19.286 1.00 76.12 73 GLY A C 1
ATOM 534 O O . GLY A 1 73 ? 7.228 12.696 -20.012 1.00 76.12 73 GLY A O 1
ATOM 535 N N . PHE A 1 74 ? 6.181 10.871 -19.216 1.00 76.88 74 PHE A N 1
ATOM 536 C CA . PHE A 1 74 ? 7.170 9.901 -19.719 1.00 76.88 74 PHE A CA 1
ATOM 537 C C . PHE A 1 74 ? 7.422 9.970 -21.224 1.00 76.88 74 PHE A C 1
ATOM 539 O O . PHE A 1 74 ? 8.506 9.613 -21.688 1.00 76.88 74 PHE A O 1
ATOM 546 N N . THR A 1 75 ? 6.432 10.446 -21.969 1.00 64.31 75 THR A N 1
ATOM 547 C CA . THR A 1 75 ? 6.426 10.543 -23.432 1.00 64.31 75 THR A CA 1
ATOM 548 C C . THR A 1 75 ? 7.169 11.784 -23.929 1.00 64.31 75 THR A C 1
ATOM 550 O O . THR A 1 75 ? 7.518 11.883 -25.106 1.00 64.31 75 THR A O 1
ATOM 553 N N . THR A 1 76 ? 7.459 12.732 -23.034 1.00 64.69 76 THR A N 1
ATOM 554 C CA . THR A 1 76 ? 8.234 13.925 -23.359 1.00 64.69 76 THR A CA 1
ATOM 555 C C . THR A 1 76 ? 9.729 13.647 -23.194 1.00 64.69 76 THR A C 1
ATOM 557 O O . THR A 1 76 ? 10.195 13.172 -22.162 1.00 64.69 76 THR A O 1
ATOM 560 N N . VAL A 1 77 ? 10.515 13.985 -24.222 1.00 54.47 77 VAL A N 1
ATOM 561 C CA . VAL A 1 77 ? 11.968 13.718 -24.357 1.00 54.47 77 VAL A CA 1
ATOM 562 C C . VAL A 1 77 ? 12.829 14.311 -23.216 1.00 54.47 77 VAL A C 1
ATOM 564 O O . VAL A 1 77 ? 14.030 14.080 -23.147 1.00 54.47 77 VAL A O 1
ATOM 567 N N . LYS A 1 78 ? 12.254 15.069 -22.274 1.00 51.00 78 LYS A N 1
ATOM 568 C CA . LYS A 1 78 ? 13.006 15.912 -21.335 1.00 51.00 78 LYS A CA 1
ATOM 569 C C . LYS A 1 78 ? 13.428 15.299 -20.001 1.00 51.00 78 LYS A C 1
ATOM 571 O O . LYS A 1 78 ? 14.107 16.010 -19.262 1.00 51.00 78 LYS A O 1
ATOM 576 N N . SER A 1 79 ? 13.079 14.064 -19.643 1.00 53.59 79 SER A N 1
ATOM 577 C CA . SER A 1 79 ? 13.144 13.716 -18.214 1.00 53.59 79 SER A CA 1
ATOM 578 C C . SER A 1 79 ? 14.048 12.565 -17.784 1.00 53.59 79 SER A C 1
ATOM 580 O O . SER A 1 79 ? 13.622 11.606 -17.148 1.00 53.59 79 SER A O 1
ATOM 582 N N . GLU A 1 80 ? 15.362 12.703 -17.949 1.00 57.00 80 GLU A N 1
ATOM 583 C CA . GLU A 1 80 ? 16.306 11.964 -17.080 1.00 57.00 80 GLU A CA 1
ATOM 584 C C . GLU A 1 80 ? 16.026 12.190 -15.573 1.00 57.00 80 GLU A C 1
ATOM 586 O O . GLU A 1 80 ? 16.423 11.385 -14.732 1.00 57.00 80 GLU A O 1
ATOM 591 N N . LYS A 1 81 ? 15.272 13.245 -15.228 1.00 62.88 81 LYS A N 1
ATOM 592 C CA . LYS A 1 81 ? 14.879 13.614 -13.864 1.00 62.88 81 LYS A CA 1
ATOM 593 C C . LYS A 1 81 ? 13.723 12.790 -13.276 1.00 62.88 81 LYS A C 1
ATOM 595 O O . LYS A 1 81 ? 13.590 12.773 -12.055 1.00 62.88 81 LYS A O 1
ATOM 600 N N . ASP A 1 82 ? 12.936 12.076 -14.085 1.00 68.94 82 ASP A N 1
ATOM 601 C CA . ASP A 1 82 ? 11.766 11.333 -13.579 1.00 68.94 82 ASP A CA 1
ATOM 602 C C . ASP A 1 82 ? 12.149 10.051 -12.827 1.00 68.94 82 ASP A C 1
ATOM 604 O O . ASP A 1 82 ? 11.434 9.636 -11.921 1.00 68.94 82 ASP A O 1
ATOM 608 N N . LEU A 1 83 ? 13.284 9.417 -13.153 1.00 71.69 83 LEU A N 1
ATOM 609 C CA . LEU A 1 83 ? 13.699 8.167 -12.498 1.00 71.69 83 LEU A CA 1
ATOM 610 C C . LEU A 1 83 ? 14.033 8.350 -11.007 1.00 71.69 83 LEU A C 1
ATOM 612 O O . LEU A 1 83 ? 13.498 7.590 -10.197 1.00 71.69 83 LEU A O 1
ATOM 616 N N . PRO A 1 84 ? 14.848 9.350 -10.609 1.00 77.81 84 PRO A N 1
ATOM 617 C CA . PRO A 1 84 ? 15.012 9.698 -9.198 1.00 77.81 84 PRO A CA 1
ATOM 618 C C . PRO A 1 84 ? 13.683 10.033 -8.506 1.00 77.81 84 PRO A C 1
ATOM 620 O O . PRO A 1 84 ? 13.472 9.633 -7.362 1.00 77.81 84 PRO A O 1
ATOM 623 N N . GLY A 1 85 ? 12.763 10.707 -9.209 1.00 85.25 85 GLY A N 1
ATOM 624 C CA . GLY A 1 85 ? 11.417 11.001 -8.709 1.00 85.25 85 GLY A CA 1
ATOM 625 C C . GLY A 1 85 ? 10.624 9.733 -8.384 1.00 85.25 85 GLY A C 1
ATOM 626 O O . GLY A 1 85 ? 10.141 9.579 -7.265 1.00 85.25 85 GLY A O 1
ATOM 627 N N . LEU A 1 86 ? 10.576 8.775 -9.314 1.00 87.56 86 LEU A N 1
ATOM 628 C CA . LEU A 1 86 ? 9.896 7.489 -9.125 1.00 87.56 86 LEU A CA 1
ATOM 629 C C . LEU A 1 86 ? 10.519 6.640 -8.012 1.00 87.56 86 LEU A C 1
ATOM 631 O O . LEU A 1 86 ? 9.795 5.986 -7.264 1.00 87.56 86 LEU A O 1
ATOM 635 N N . GLN A 1 87 ? 11.846 6.660 -7.854 1.00 90.25 87 GLN A N 1
ATOM 636 C CA . GLN A 1 87 ? 12.506 6.000 -6.719 1.00 90.25 87 GLN A CA 1
ATOM 637 C C . GLN A 1 87 ? 12.098 6.626 -5.378 1.00 90.25 87 GLN A C 1
ATOM 639 O O . GLN A 1 87 ? 11.928 5.911 -4.384 1.00 90.25 87 GLN A O 1
ATOM 644 N N . GLY A 1 88 ? 11.898 7.947 -5.354 1.00 93.44 88 GLY A N 1
ATOM 645 C CA . GLY A 1 88 ? 11.306 8.658 -4.223 1.00 93.44 88 GLY A CA 1
ATOM 646 C C . GLY A 1 88 ? 9.885 8.176 -3.922 1.00 93.44 88 GLY A C 1
ATOM 647 O O . GLY A 1 88 ? 9.604 7.795 -2.786 1.00 93.44 88 GLY A O 1
ATOM 648 N N . LEU A 1 89 ? 9.022 8.092 -4.941 1.00 94.25 89 LEU A N 1
ATOM 649 C CA . LEU A 1 89 ? 7.646 7.589 -4.803 1.00 94.25 89 LEU A CA 1
ATOM 650 C C . LEU A 1 89 ? 7.608 6.138 -4.286 1.00 94.25 89 LEU A C 1
ATOM 652 O O . LEU A 1 89 ? 6.863 5.830 -3.359 1.00 94.25 89 LEU A O 1
ATOM 656 N N . GLN A 1 90 ? 8.477 5.259 -4.796 1.00 94.75 90 GLN A N 1
ATOM 657 C CA . GLN A 1 90 ? 8.629 3.884 -4.296 1.00 94.75 90 GLN A CA 1
ATOM 658 C C . GLN A 1 90 ? 9.089 3.825 -2.838 1.00 94.75 90 GLN A C 1
ATOM 660 O O . GLN A 1 90 ? 8.666 2.950 -2.083 1.00 94.75 90 GLN A O 1
ATOM 665 N N . SER A 1 91 ? 9.987 4.724 -2.436 1.00 96.44 91 SER A N 1
ATOM 666 C CA . SER A 1 91 ? 10.468 4.777 -1.054 1.00 96.44 91 SER A CA 1
ATOM 667 C C . SER A 1 91 ? 9.365 5.241 -0.111 1.00 96.44 91 SER A C 1
ATOM 669 O O . SER A 1 91 ? 9.194 4.645 0.947 1.00 96.44 91 SER A O 1
ATOM 671 N N . ARG A 1 92 ? 8.561 6.219 -0.538 1.00 96.62 92 ARG A N 1
ATOM 672 C CA . ARG A 1 92 ? 7.377 6.681 0.189 1.00 96.62 92 ARG A CA 1
ATOM 673 C C . ARG A 1 92 ? 6.297 5.598 0.307 1.00 96.62 92 ARG A C 1
ATOM 675 O O . ARG A 1 92 ? 5.756 5.420 1.389 1.00 96.62 92 ARG A O 1
ATOM 682 N N . GLN A 1 93 ? 6.047 4.809 -0.745 1.00 97.19 93 GLN A N 1
ATOM 683 C CA . GLN A 1 93 ? 5.163 3.632 -0.662 1.00 97.19 93 GLN A CA 1
ATOM 684 C C . GLN A 1 93 ? 5.624 2.659 0.434 1.00 97.19 93 GLN A C 1
ATOM 686 O O . GLN A 1 93 ? 4.839 2.281 1.299 1.00 97.19 93 GLN A O 1
ATOM 691 N N . ARG A 1 94 ? 6.908 2.272 0.417 1.00 97.44 94 ARG A N 1
ATOM 692 C CA . ARG A 1 94 ? 7.481 1.349 1.414 1.00 97.44 94 ARG A CA 1
ATOM 693 C C . ARG A 1 94 ? 7.437 1.913 2.832 1.00 97.44 94 ARG A C 1
ATOM 695 O O . ARG A 1 94 ? 7.243 1.160 3.779 1.00 97.44 94 ARG A O 1
ATOM 702 N N . GLU A 1 95 ? 7.642 3.219 2.976 1.00 97.19 95 GLU A N 1
ATOM 703 C CA . GLU A 1 95 ? 7.537 3.920 4.254 1.00 97.19 95 GLU A CA 1
ATOM 704 C C . GLU A 1 95 ? 6.127 3.787 4.837 1.00 97.19 95 GLU A C 1
ATOM 706 O O . GLU A 1 95 ? 5.982 3.331 5.967 1.00 97.19 95 GLU A O 1
ATOM 711 N N . MET A 1 96 ? 5.091 4.091 4.048 1.00 97.44 96 MET A N 1
ATOM 712 C CA . MET A 1 96 ? 3.699 3.943 4.483 1.00 97.44 96 MET A CA 1
ATOM 713 C C . MET A 1 96 ? 3.367 2.494 4.858 1.00 97.44 96 MET A C 1
ATOM 715 O O . MET A 1 96 ? 2.784 2.255 5.912 1.00 97.44 96 MET A O 1
ATOM 719 N N . GLU A 1 97 ? 3.777 1.515 4.042 1.00 96.81 97 GLU A N 1
ATOM 720 C CA . GLU A 1 97 ? 3.584 0.085 4.340 1.00 96.81 97 GLU A CA 1
ATOM 721 C C . GLU A 1 97 ? 4.265 -0.330 5.655 1.00 96.81 97 GLU A C 1
ATOM 723 O O . GLU A 1 97 ? 3.711 -1.121 6.428 1.00 96.81 97 GLU A O 1
ATOM 728 N N . ARG A 1 98 ? 5.446 0.233 5.944 1.00 97.81 98 ARG A N 1
ATOM 729 C CA . ARG A 1 98 ? 6.145 0.001 7.209 1.00 97.81 98 ARG A CA 1
ATOM 730 C C . ARG A 1 98 ? 5.384 0.606 8.385 1.00 97.81 98 ARG A C 1
ATOM 732 O O . ARG A 1 98 ? 5.142 -0.103 9.357 1.00 97.81 98 ARG A O 1
ATOM 739 N N . VAL A 1 99 ? 4.960 1.868 8.289 1.00 96.75 99 VAL A N 1
ATOM 740 C CA . VAL A 1 99 ? 4.187 2.539 9.352 1.00 96.75 99 VAL A CA 1
ATOM 741 C C . VAL A 1 99 ? 2.901 1.772 9.650 1.00 96.75 99 VAL A C 1
ATOM 743 O O . VAL A 1 99 ? 2.580 1.538 10.814 1.00 96.75 99 VAL A O 1
ATOM 746 N N . VAL A 1 100 ? 2.195 1.322 8.612 1.00 97.12 100 VAL A N 1
ATOM 747 C CA . VAL A 1 100 ? 0.998 0.488 8.751 1.00 97.12 100 VAL A CA 1
ATOM 748 C C . VAL A 1 100 ? 1.290 -0.784 9.552 1.00 97.12 100 VAL A C 1
ATOM 750 O O . VAL A 1 100 ? 0.580 -1.083 10.515 1.00 97.12 100 VAL A O 1
ATOM 753 N N . SER A 1 101 ? 2.354 -1.499 9.187 1.00 96.25 101 SER A N 1
ATOM 754 C CA . SER A 1 101 ? 2.735 -2.762 9.829 1.00 96.25 101 SER A CA 1
ATOM 755 C C . SER A 1 101 ? 3.167 -2.565 11.288 1.00 96.25 101 SER A C 1
ATOM 757 O O . SER A 1 101 ? 2.790 -3.342 12.158 1.00 96.25 101 SER A O 1
ATOM 759 N N . GLU A 1 102 ? 3.944 -1.517 11.569 1.00 95.88 102 GLU A N 1
ATOM 760 C CA . GLU A 1 102 ? 4.542 -1.277 12.888 1.00 95.88 102 GLU A CA 1
ATOM 761 C C . GLU A 1 102 ? 3.588 -0.594 13.875 1.00 95.88 102 GLU A C 1
ATOM 763 O O . GLU A 1 102 ? 3.669 -0.839 15.077 1.00 95.88 102 GLU A O 1
ATOM 768 N N . SER A 1 103 ? 2.704 0.285 13.393 1.00 93.94 103 SER A N 1
ATOM 769 C CA . SER A 1 103 ? 1.955 1.208 14.260 1.00 93.94 103 SER A CA 1
ATOM 770 C C . SER A 1 103 ? 0.446 0.990 14.273 1.00 93.94 103 SER A C 1
ATOM 772 O O . SER A 1 103 ? -0.200 1.398 15.241 1.00 93.94 103 SER A O 1
ATOM 774 N N . LEU A 1 104 ? -0.124 0.379 13.229 1.00 95.69 104 LEU A N 1
ATOM 775 C CA . LEU A 1 104 ? -1.577 0.261 13.077 1.00 95.69 104 LEU A CA 1
ATOM 776 C C . LEU A 1 104 ? -2.081 -1.173 13.146 1.00 95.69 104 LEU A C 1
ATOM 778 O O . LEU A 1 104 ? -3.078 -1.409 13.824 1.00 95.69 104 LEU A O 1
ATOM 782 N N . GLN A 1 105 ? -1.408 -2.118 12.487 1.00 95.69 105 GLN A N 1
ATOM 783 C CA . GLN A 1 105 ? -1.938 -3.469 12.313 1.00 95.69 105 GLN A CA 1
ATOM 784 C C . GLN A 1 105 ? -2.331 -4.130 13.645 1.00 95.69 105 GLN A C 1
ATOM 786 O O . GLN A 1 105 ? -3.493 -4.484 13.825 1.00 95.69 105 GLN A O 1
ATOM 791 N N . GLY A 1 106 ? -1.412 -4.202 14.613 1.00 97.38 106 GLY A N 1
ATOM 792 C CA . GLY A 1 106 ? -1.703 -4.825 15.910 1.00 97.38 106 GLY A CA 1
ATOM 793 C C . GLY A 1 106 ? -2.784 -4.098 16.719 1.00 97.38 106 GLY A C 1
ATOM 794 O O . GLY A 1 106 ? -3.603 -4.738 17.369 1.00 97.38 106 GLY A O 1
ATOM 795 N N . LYS A 1 107 ? -2.842 -2.761 16.645 1.00 97.38 107 LYS A N 1
ATOM 796 C CA . LYS A 1 107 ? -3.856 -1.970 17.366 1.00 97.38 107 LYS A CA 1
ATOM 797 C C . LYS A 1 107 ? -5.251 -2.145 16.771 1.00 97.38 107 LYS A C 1
ATOM 799 O O . LYS A 1 107 ? -6.234 -2.113 17.502 1.00 97.38 107 LYS A O 1
ATOM 804 N N . LEU A 1 108 ? -5.345 -2.322 15.454 1.00 97.31 108 LEU A N 1
ATOM 805 C CA . LEU A 1 108 ? -6.612 -2.575 14.770 1.00 97.31 108 LEU A CA 1
ATOM 806 C C . LEU A 1 108 ? -7.094 -4.012 14.984 1.00 97.31 108 LEU A C 1
ATOM 808 O O . LEU A 1 108 ? -8.287 -4.212 15.187 1.00 97.31 108 LEU A O 1
ATOM 812 N N . GLU A 1 109 ? -6.182 -4.984 15.043 1.00 96.62 109 GLU A N 1
ATOM 813 C CA . GLU A 1 109 ? -6.496 -6.355 15.473 1.00 96.62 109 GLU A CA 1
ATOM 814 C C . GLU A 1 109 ? -7.011 -6.378 16.928 1.00 96.62 109 GLU A C 1
ATOM 816 O O . GLU A 1 109 ? -8.024 -7.014 17.227 1.00 96.62 109 GLU A O 1
ATOM 821 N N . GLU A 1 110 ? -6.376 -5.619 17.830 1.00 97.19 110 GLU A N 1
ATOM 822 C CA . GLU A 1 110 ? -6.851 -5.443 19.208 1.00 97.19 110 GLU A CA 1
ATOM 823 C C . GLU A 1 110 ? -8.234 -4.769 19.251 1.00 97.19 110 GLU A C 1
ATOM 825 O O . GLU A 1 110 ? -9.114 -5.202 19.999 1.00 97.19 110 GLU A O 1
ATOM 830 N N . LEU A 1 111 ? -8.460 -3.745 18.422 1.00 96.62 111 LEU A N 1
ATOM 831 C CA . LEU A 1 111 ? -9.746 -3.057 18.316 1.00 96.62 111 LEU A CA 1
ATOM 832 C C . LEU A 1 111 ? -10.876 -4.022 17.908 1.00 96.62 111 LEU A C 1
ATOM 834 O O . LEU A 1 111 ? -11.936 -4.018 18.535 1.00 96.62 111 LEU A O 1
ATOM 838 N N . GLU A 1 112 ? -10.651 -4.876 16.903 1.00 95.88 112 GLU A N 1
ATOM 839 C CA . GLU A 1 112 ? -11.612 -5.902 16.462 1.00 95.88 112 GLU A CA 1
ATOM 840 C C . GLU A 1 112 ? -11.912 -6.926 17.565 1.00 95.88 112 GLU A C 1
ATOM 842 O O . GLU A 1 112 ? -13.077 -7.264 17.819 1.00 95.88 112 GLU A O 1
ATOM 847 N N . GLN A 1 113 ? -10.871 -7.396 18.259 1.00 96.38 113 GLN A N 1
ATOM 848 C CA . GLN A 1 113 ? -11.010 -8.359 19.349 1.00 96.38 113 GLN A CA 1
ATOM 849 C C . GLN A 1 113 ? -11.842 -7.782 20.501 1.00 96.38 113 GLN A C 1
ATOM 851 O O . GLN A 1 113 ? -12.775 -8.425 20.990 1.00 96.38 113 GLN A O 1
ATOM 856 N N . LYS A 1 114 ? -11.530 -6.556 20.927 1.00 94.44 114 LYS A N 1
ATOM 857 C CA . LYS A 1 114 ? -12.229 -5.875 22.022 1.00 94.44 114 LYS A CA 1
ATOM 858 C C . LYS A 1 114 ? -13.672 -5.542 21.671 1.00 94.44 114 LYS A C 1
ATOM 860 O O . LYS A 1 114 ? -14.556 -5.699 22.511 1.00 94.44 114 LYS A O 1
ATOM 865 N N . ALA A 1 115 ? -13.934 -5.155 20.423 1.00 93.12 115 ALA A N 1
ATOM 866 C CA . ALA A 1 115 ? -15.289 -4.918 19.938 1.00 93.12 115 ALA A CA 1
ATOM 867 C C . ALA A 1 115 ? -16.136 -6.198 19.985 1.00 93.12 115 ALA A C 1
ATOM 869 O O . ALA A 1 115 ? -17.281 -6.162 20.438 1.00 93.12 115 ALA A O 1
ATOM 870 N N . SER A 1 116 ? -15.548 -7.333 19.595 1.00 93.06 116 SER A N 1
ATOM 871 C CA . SER A 1 116 ? -16.191 -8.650 19.676 1.00 93.06 116 SER A CA 1
ATOM 872 C C . SER A 1 116 ? -16.471 -9.048 21.130 1.00 93.06 116 SER A C 1
ATOM 874 O O . SER A 1 116 ? -17.585 -9.450 21.459 1.00 93.06 116 SER A O 1
ATOM 876 N N . ARG A 1 117 ? -15.509 -8.840 22.040 1.00 92.06 117 ARG A N 1
ATOM 877 C CA . ARG A 1 117 ? -15.696 -9.094 23.478 1.00 92.06 117 ARG A CA 1
ATOM 878 C C . ARG A 1 117 ? -16.808 -8.233 24.079 1.00 92.06 117 ARG A C 1
ATOM 880 O O . ARG A 1 117 ? -17.646 -8.743 24.819 1.00 92.06 117 ARG A O 1
ATOM 887 N N . LEU A 1 118 ? -16.854 -6.939 23.759 1.00 91.12 118 LEU A N 1
ATOM 888 C CA . LEU A 1 118 ? -17.920 -6.053 24.234 1.00 91.12 118 LEU A CA 1
ATOM 889 C C . LEU A 1 118 ? -19.295 -6.486 23.694 1.00 91.12 118 LEU A C 1
ATOM 891 O O . LEU A 1 118 ? -20.291 -6.359 24.404 1.00 91.12 118 LEU A O 1
ATOM 895 N N . GLN A 1 119 ? -19.349 -7.063 22.486 1.00 90.38 119 GLN A N 1
ATOM 896 C CA . GLN A 1 119 ? -20.570 -7.654 21.930 1.00 90.38 119 GLN A CA 1
ATOM 897 C C . GLN A 1 119 ? -21.108 -8.809 22.764 1.00 90.38 119 GLN A C 1
ATOM 899 O O . GLN A 1 119 ? -22.318 -8.897 22.973 1.00 90.38 119 GLN A O 1
ATOM 904 N N . GLU A 1 120 ? -20.215 -9.674 23.237 1.00 89.38 120 GLU A N 1
ATOM 905 C CA . GLU A 1 120 ? -20.557 -10.815 24.084 1.00 89.38 120 GLU A CA 1
ATOM 906 C C . GLU A 1 120 ? -20.963 -10.377 25.497 1.00 89.38 120 GLU A C 1
ATOM 908 O O . GLU A 1 120 ? -21.907 -10.927 26.064 1.00 89.38 120 GLU A O 1
ATOM 913 N N . LEU A 1 121 ? -20.281 -9.368 26.054 1.00 87.31 121 LEU A N 1
ATOM 914 C CA . LEU A 1 121 ? -20.549 -8.846 27.396 1.00 87.31 121 LEU A CA 1
ATOM 915 C C . LEU A 1 121 ? -21.863 -8.064 27.471 1.00 87.31 121 LEU A C 1
ATOM 917 O O . LEU A 1 121 ? -22.646 -8.259 28.401 1.00 87.31 121 LEU A O 1
ATOM 921 N N . SER A 1 122 ? -22.102 -7.152 26.523 1.00 82.69 122 SER A N 1
ATOM 922 C CA . SER A 1 122 ? -23.335 -6.369 26.476 1.00 82.69 122 SER A CA 1
ATOM 923 C C . SER A 1 122 ? -23.596 -5.737 25.099 1.00 82.69 122 SER A C 1
ATOM 925 O O . SER A 1 122 ? -23.043 -4.680 24.770 1.00 82.69 122 SER A O 1
ATOM 927 N N . PRO A 1 123 ? -24.547 -6.289 24.322 1.00 75.75 123 PRO A N 1
ATOM 928 C CA . PRO A 1 123 ? -24.966 -5.717 23.040 1.00 75.75 123 PRO A CA 1
ATOM 929 C C . PRO A 1 123 ? -25.499 -4.280 23.156 1.00 75.75 123 PRO A C 1
ATOM 931 O O . PRO A 1 123 ? -25.381 -3.490 22.221 1.00 75.75 123 PRO A O 1
ATOM 934 N N . THR A 1 124 ? -26.080 -3.925 24.305 1.00 73.81 124 THR A N 1
ATOM 935 C CA . THR A 1 124 ? -26.643 -2.594 24.568 1.00 73.81 124 THR A CA 1
ATOM 936 C C . THR A 1 124 ? -25.546 -1.535 24.712 1.00 73.81 124 THR A C 1
ATOM 938 O O . THR A 1 124 ? -25.701 -0.422 24.207 1.00 73.81 124 THR A O 1
ATOM 941 N N . HIS A 1 125 ? -24.419 -1.883 25.348 1.00 66.12 125 HIS A N 1
ATOM 942 C CA . HIS A 1 125 ? -23.278 -0.979 25.549 1.00 66.12 125 HIS A CA 1
ATOM 943 C C . HIS A 1 125 ? -22.423 -0.779 24.292 1.00 66.12 125 HIS A C 1
ATOM 945 O O . HIS A 1 125 ? -21.750 0.239 24.184 1.00 66.12 125 HIS A O 1
ATOM 951 N N . LEU A 1 126 ? -22.505 -1.673 23.301 1.00 70.06 126 LEU A N 1
ATOM 952 C CA . LEU A 1 126 ? -21.894 -1.447 21.987 1.00 70.06 126 LEU A CA 1
ATOM 953 C C . LEU A 1 126 ? -22.543 -0.310 21.192 1.00 70.06 126 LEU A C 1
ATOM 955 O O . LEU A 1 126 ? -21.920 0.233 20.287 1.00 70.06 126 LEU A O 1
ATOM 959 N N . CYS A 1 127 ? -23.804 0.032 21.460 1.00 69.25 127 CYS A N 1
ATOM 960 C CA . CYS A 1 127 ? -24.572 0.921 20.588 1.00 69.25 127 CYS A CA 1
ATOM 961 C C . CYS A 1 127 ? -23.988 2.348 20.400 1.00 69.25 127 CYS A C 1
ATOM 963 O O . CYS A 1 127 ? -24.158 2.897 19.305 1.00 69.25 127 CYS A O 1
ATOM 965 N N . PRO A 1 128 ? -23.322 2.980 21.391 1.00 78.56 128 PRO A N 1
ATOM 966 C CA . PRO A 1 128 ? -22.696 4.292 21.218 1.00 78.56 128 PRO A CA 1
ATOM 967 C C . PRO A 1 128 ? -21.392 4.215 20.408 1.00 78.56 128 PRO A C 1
ATOM 969 O O . PRO A 1 128 ? -21.304 4.841 19.354 1.00 78.56 128 PRO A O 1
ATOM 972 N N . ILE A 1 129 ? -20.429 3.395 20.848 1.00 88.00 129 ILE A N 1
ATOM 973 C CA . ILE A 1 129 ? -19.079 3.311 20.262 1.00 88.00 129 ILE A CA 1
ATOM 974 C C . ILE A 1 129 ? -18.993 2.421 19.015 1.00 88.00 129 ILE A C 1
ATOM 976 O O . ILE A 1 129 ? -18.137 2.605 18.151 1.00 88.00 129 ILE A O 1
ATOM 980 N N . GLY A 1 130 ? -19.907 1.466 18.856 1.00 88.06 130 GLY A N 1
ATOM 981 C CA . GLY A 1 130 ? -19.862 0.492 17.766 1.00 88.06 130 GLY A CA 1
ATOM 982 C C . GLY A 1 130 ? -19.865 1.137 16.379 1.00 88.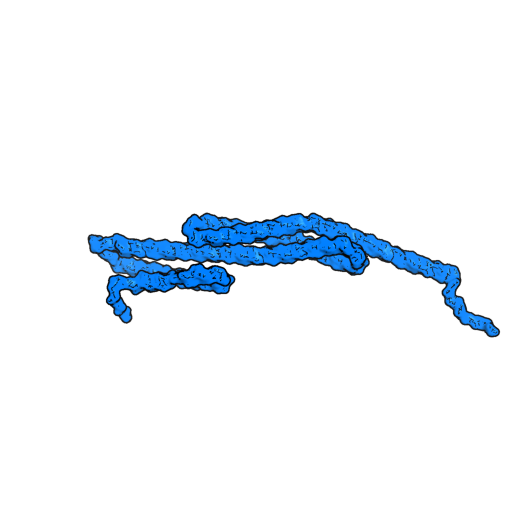06 130 GLY A C 1
ATOM 983 O O . GLY A 1 130 ? -19.251 0.604 15.458 1.00 88.06 130 GLY A O 1
ATOM 984 N N . ARG A 1 131 ? -20.490 2.314 16.223 1.00 90.62 131 ARG A N 1
ATOM 985 C CA . ARG A 1 131 ? -20.438 3.081 14.968 1.00 90.62 131 ARG A CA 1
ATOM 986 C C . ARG A 1 131 ? -19.041 3.608 14.655 1.00 90.62 131 ARG A C 1
ATOM 988 O O . ARG A 1 131 ? -18.627 3.531 13.502 1.00 90.62 131 ARG A O 1
ATOM 995 N N . GLU A 1 132 ? -18.341 4.134 15.652 1.00 92.75 132 GLU A N 1
ATOM 996 C CA . GLU A 1 132 ? -16.991 4.678 15.490 1.00 92.75 132 GLU A CA 1
ATOM 997 C C . GLU A 1 132 ? -16.005 3.553 15.188 1.00 92.75 132 GLU A C 1
ATOM 999 O O . GLU A 1 132 ? -15.292 3.625 14.194 1.00 92.75 132 GLU A O 1
ATOM 1004 N N . VAL A 1 133 ? -16.075 2.449 15.937 1.00 94.94 133 VAL A N 1
ATOM 1005 C CA . VAL A 1 133 ? -15.262 1.252 15.678 1.00 94.94 133 VAL A CA 1
ATOM 1006 C C . VAL A 1 133 ? -15.482 0.728 14.259 1.00 94.94 133 VAL A C 1
ATOM 1008 O O . VAL A 1 133 ? -14.524 0.539 13.513 1.00 94.94 133 VAL A O 1
ATOM 1011 N N . GLN A 1 134 ? -16.736 0.536 13.837 1.00 93.88 134 GLN A N 1
ATOM 1012 C CA . GLN A 1 134 ? -17.036 0.071 12.478 1.00 93.88 134 GLN A CA 1
ATOM 1013 C C . GLN A 1 134 ? -16.547 1.045 11.404 1.00 93.88 134 GLN A C 1
ATOM 1015 O O . GLN A 1 134 ? -16.126 0.613 10.330 1.00 93.88 134 GLN A O 1
ATOM 1020 N N . HIS A 1 135 ? -16.619 2.351 11.664 1.00 95.12 135 HIS A N 1
ATOM 1021 C CA . HIS A 1 135 ? -16.089 3.352 10.753 1.00 95.12 135 HIS A CA 1
ATOM 1022 C C . HIS A 1 135 ? -14.566 3.237 10.632 1.00 95.12 135 HIS A C 1
ATOM 1024 O O . HIS A 1 135 ? -14.069 3.112 9.515 1.00 95.12 135 HIS A O 1
ATOM 1030 N N . THR A 1 136 ? -13.844 3.185 11.752 1.00 97.12 136 THR A N 1
ATOM 1031 C CA . THR A 1 136 ? -12.385 3.015 11.793 1.00 97.12 136 THR A CA 1
ATOM 1032 C C . THR A 1 136 ? -11.939 1.747 11.062 1.00 97.12 136 THR A C 1
ATOM 1034 O O . THR A 1 136 ? -11.029 1.804 10.237 1.00 97.12 136 THR A O 1
ATOM 1037 N N . LEU A 1 137 ? -12.614 0.614 11.285 1.00 96.56 137 LEU A N 1
ATOM 1038 C CA . LEU A 1 137 ? -12.307 -0.649 10.603 1.00 96.56 137 LEU A CA 1
ATOM 1039 C C . LEU A 1 137 ? -12.584 -0.595 9.096 1.00 96.56 137 LEU A C 1
ATOM 1041 O O . LEU A 1 137 ? -11.844 -1.176 8.303 1.00 96.56 137 LEU A O 1
ATOM 1045 N N . ARG A 1 138 ? -13.618 0.141 8.673 1.00 97.00 138 ARG A N 1
ATOM 1046 C CA . ARG A 1 138 ? -13.884 0.368 7.249 1.00 97.00 138 ARG A CA 1
ATOM 1047 C C . ARG A 1 138 ? -12.789 1.212 6.603 1.00 97.00 138 ARG A C 1
ATOM 1049 O O . ARG A 1 138 ? -12.281 0.824 5.558 1.00 97.00 138 ARG A O 1
ATOM 1056 N N . VAL A 1 139 ? -12.403 2.323 7.233 1.00 97.31 139 VAL A N 1
ATOM 1057 C CA . VAL A 1 139 ? -11.310 3.185 6.750 1.00 97.31 139 VAL A CA 1
ATOM 1058 C C . VAL A 1 139 ? -10.004 2.396 6.663 1.00 97.31 139 VAL A C 1
ATOM 1060 O O . VAL A 1 139 ? -9.258 2.537 5.699 1.00 97.31 139 VAL A O 1
ATOM 1063 N N . TRP A 1 140 ? -9.745 1.515 7.628 1.00 97.94 140 TRP A N 1
ATOM 1064 C CA . TRP A 1 140 ? -8.608 0.601 7.589 1.00 97.94 140 TRP A CA 1
ATOM 1065 C C . TRP A 1 140 ? -8.633 -0.340 6.377 1.00 97.94 140 TRP A C 1
ATOM 1067 O O . TRP A 1 140 ? -7.625 -0.471 5.678 1.00 97.94 140 TRP A O 1
ATOM 1077 N N . A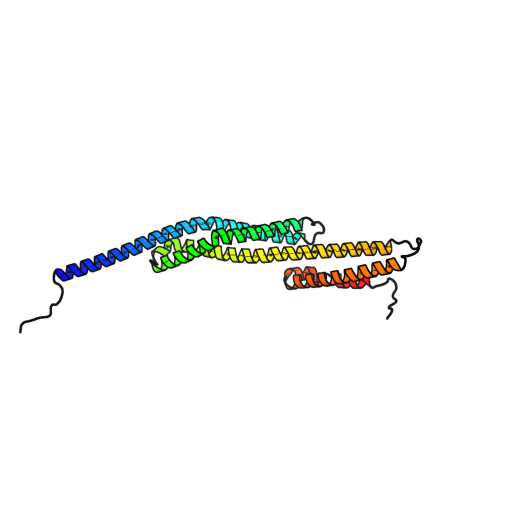LA A 1 141 ? -9.776 -0.969 6.095 1.00 97.25 141 ALA A N 1
ATOM 1078 C CA . ALA A 1 141 ? -9.928 -1.820 4.919 1.00 97.25 141 ALA A CA 1
ATOM 1079 C C . ALA A 1 141 ? -9.712 -1.028 3.617 1.00 97.25 141 ALA A C 1
ATOM 1081 O O . ALA A 1 141 ? -8.950 -1.462 2.756 1.00 97.25 141 ALA A O 1
ATOM 1082 N N . GLU A 1 142 ? -10.307 0.163 3.506 1.00 97.00 142 GLU A N 1
ATOM 1083 C CA . GLU A 1 142 ? -10.129 1.061 2.358 1.00 97.00 142 GLU A CA 1
ATOM 1084 C C . GLU A 1 142 ? -8.662 1.483 2.173 1.00 97.00 142 GLU A C 1
ATOM 1086 O O . GLU A 1 142 ? -8.159 1.485 1.050 1.00 97.00 142 GLU A O 1
ATOM 1091 N N . LEU A 1 143 ? -7.946 1.796 3.261 1.00 97.31 143 LEU A N 1
ATOM 1092 C CA . LEU A 1 143 ? -6.524 2.143 3.213 1.00 97.31 143 LEU A CA 1
ATOM 1093 C C . LEU A 1 143 ? -5.678 0.989 2.671 1.00 97.31 143 LEU A C 1
ATOM 1095 O O . LEU A 1 143 ? -4.775 1.217 1.868 1.00 97.31 143 LEU A O 1
ATOM 1099 N N . ARG A 1 144 ? -5.947 -0.246 3.106 1.00 97.00 144 ARG A N 1
ATOM 1100 C CA . ARG A 1 144 ? -5.207 -1.421 2.633 1.00 97.00 144 ARG A CA 1
ATOM 1101 C C . ARG A 1 144 ? -5.370 -1.637 1.134 1.00 97.00 144 ARG A C 1
ATOM 1103 O O . ARG A 1 144 ? -4.369 -1.869 0.459 1.00 97.00 144 ARG A O 1
ATOM 1110 N N . GLU A 1 145 ? -6.600 -1.553 0.631 1.00 96.88 145 GLU A N 1
ATOM 1111 C CA . GLU A 1 145 ? -6.866 -1.674 -0.806 1.00 96.88 145 GLU A CA 1
ATOM 1112 C C . GLU A 1 145 ? -6.173 -0.543 -1.572 1.00 96.88 145 GLU A C 1
ATOM 1114 O O . GLU A 1 145 ? -5.403 -0.803 -2.495 1.00 96.88 145 GLU A O 1
ATOM 1119 N N . LEU A 1 146 ? -6.314 0.702 -1.105 1.00 95.88 146 LEU A N 1
ATOM 1120 C CA . LEU A 1 146 ? -5.655 1.855 -1.718 1.00 95.88 146 LEU A CA 1
ATOM 1121 C C . LEU A 1 146 ? -4.125 1.708 -1.753 1.00 95.88 146 LEU A C 1
ATOM 1123 O O . LEU A 1 146 ? -3.494 2.076 -2.744 1.00 95.88 146 LEU A O 1
ATOM 1127 N N . LEU A 1 147 ? -3.504 1.183 -0.694 1.00 96.19 147 LEU A N 1
ATOM 1128 C CA . LEU A 1 147 ? -2.060 0.945 -0.662 1.00 96.19 147 LEU A CA 1
ATOM 1129 C C . LEU A 1 147 ? -1.638 -0.157 -1.635 1.00 96.19 147 LEU A C 1
ATOM 1131 O O . LEU A 1 147 ? -0.596 -0.006 -2.271 1.00 96.19 147 LEU A O 1
ATOM 1135 N N . GLN A 1 148 ? -2.422 -1.228 -1.781 1.00 96.38 148 GLN A N 1
ATOM 1136 C CA . GLN A 1 148 ? -2.157 -2.283 -2.767 1.00 96.38 148 GLN A CA 1
ATOM 1137 C C . GLN A 1 148 ? -2.263 -1.753 -4.199 1.00 96.38 148 GLN A C 1
ATOM 1139 O O . GLN A 1 148 ? -1.352 -1.963 -5.003 1.00 96.38 148 GLN A O 1
ATOM 1144 N N . GLU A 1 149 ? -3.325 -1.008 -4.503 1.00 94.25 149 GLU A N 1
ATOM 1145 C CA . GLU A 1 149 ? -3.518 -0.361 -5.802 1.00 94.25 149 GLU A CA 1
ATOM 1146 C C . GLU A 1 149 ? -2.379 0.619 -6.104 1.00 94.25 149 GLU A C 1
ATOM 1148 O O . GLU A 1 149 ? -1.741 0.545 -7.156 1.00 94.25 149 GLU A O 1
ATOM 1153 N N . THR A 1 150 ? -2.049 1.490 -5.145 1.00 93.69 150 THR A N 1
ATOM 1154 C CA . THR A 1 150 ? -0.977 2.484 -5.298 1.00 93.69 150 THR A CA 1
ATOM 1155 C C . THR A 1 150 ? 0.384 1.810 -5.466 1.00 93.69 150 THR A C 1
ATOM 1157 O O . THR A 1 150 ? 1.183 2.243 -6.294 1.00 93.69 150 THR A O 1
ATOM 1160 N N . ARG A 1 151 ? 0.653 0.708 -4.754 1.00 95.19 151 ARG A N 1
ATOM 1161 C CA . ARG A 1 151 ? 1.868 -0.096 -4.938 1.00 95.19 151 ARG A CA 1
ATOM 1162 C C . ARG A 1 151 ? 1.969 -0.634 -6.359 1.00 95.19 151 ARG A C 1
ATOM 1164 O O . ARG A 1 151 ? 3.026 -0.497 -6.977 1.00 95.19 151 ARG A O 1
ATOM 1171 N N . ALA A 1 152 ? 0.906 -1.266 -6.854 1.00 92.31 152 ALA A N 1
ATOM 1172 C CA . ALA A 1 152 ? 0.877 -1.824 -8.201 1.00 92.31 152 ALA A CA 1
ATOM 1173 C C . ALA A 1 152 ? 1.121 -0.725 -9.246 1.00 92.31 152 ALA A C 1
ATOM 1175 O O . ALA A 1 152 ? 1.970 -0.886 -10.124 1.00 92.31 152 ALA A O 1
ATOM 1176 N N . HIS A 1 153 ? 0.468 0.423 -9.069 1.00 90.50 153 HIS A N 1
ATOM 1177 C CA . HIS A 1 153 ? 0.605 1.588 -9.933 1.00 90.50 153 HIS A CA 1
ATOM 1178 C C . HIS A 1 153 ? 2.031 2.164 -9.927 1.00 90.50 153 HIS A C 1
ATOM 1180 O O . HIS A 1 153 ? 2.659 2.288 -10.971 1.00 90.50 153 HIS A O 1
ATOM 1186 N N . VAL A 1 154 ? 2.626 2.406 -8.754 1.00 92.50 154 VAL A N 1
ATOM 1187 C CA . VAL A 1 154 ? 4.012 2.903 -8.628 1.00 92.50 154 VAL A CA 1
ATOM 1188 C C . VAL A 1 154 ? 5.027 1.938 -9.257 1.00 92.50 154 VAL A C 1
ATOM 1190 O O . VAL A 1 154 ? 6.026 2.360 -9.851 1.00 92.50 154 VAL A O 1
ATOM 1193 N N . GLN A 1 155 ? 4.807 0.627 -9.128 1.00 91.62 155 GLN A N 1
ATOM 1194 C CA . GLN A 1 155 ? 5.652 -0.376 -9.774 1.00 91.62 155 GLN A CA 1
ATOM 1195 C C . GLN A 1 155 ? 5.507 -0.344 -11.297 1.00 91.62 155 GLN A C 1
ATOM 1197 O O . GLN A 1 155 ? 6.521 -0.440 -11.993 1.00 91.62 155 GLN A O 1
ATOM 1202 N N . GLN A 1 156 ? 4.282 -0.193 -11.802 1.00 88.56 156 GLN A N 1
ATOM 1203 C CA . GLN A 1 156 ? 4.002 -0.075 -13.230 1.00 88.56 156 GLN A CA 1
ATOM 1204 C C . GLN A 1 156 ? 4.636 1.186 -13.820 1.00 88.56 156 GLN A C 1
ATOM 1206 O O . GLN A 1 156 ? 5.422 1.075 -14.762 1.00 88.56 156 GLN A O 1
ATOM 1211 N N . ALA A 1 157 ? 4.437 2.347 -13.189 1.00 88.44 157 ALA A N 1
ATOM 1212 C CA . ALA A 1 157 ? 5.092 3.607 -13.540 1.00 88.44 157 ALA A CA 1
ATOM 1213 C C . ALA A 1 157 ? 6.614 3.435 -13.676 1.00 88.44 157 ALA A C 1
ATOM 1215 O O . ALA A 1 157 ? 7.249 3.893 -14.629 1.00 88.44 157 ALA A O 1
ATOM 1216 N N . GLY A 1 158 ? 7.214 2.711 -12.725 1.00 88.88 158 GLY A N 1
ATOM 1217 C CA . GLY A 1 158 ? 8.632 2.369 -12.736 1.00 88.88 158 GLY A CA 1
ATOM 1218 C C . GLY A 1 158 ? 9.048 1.546 -13.957 1.00 88.88 158 GLY A C 1
ATOM 1219 O O . GLY A 1 158 ? 10.059 1.873 -14.588 1.00 88.88 158 GLY A O 1
ATOM 1220 N N . ARG A 1 159 ? 8.289 0.497 -14.306 1.00 88.94 159 ARG A N 1
ATOM 1221 C CA . ARG A 1 159 ? 8.561 -0.334 -15.493 1.00 88.94 159 ARG A CA 1
ATOM 1222 C C . ARG A 1 159 ? 8.392 0.465 -16.783 1.00 88.94 159 ARG A C 1
ATOM 1224 O O . ARG A 1 159 ? 9.275 0.425 -17.640 1.00 88.94 159 ARG A O 1
ATOM 1231 N N . LEU A 1 160 ? 7.322 1.249 -16.881 1.00 87.50 160 LEU A N 1
ATOM 1232 C CA . LEU A 1 160 ? 7.023 2.084 -18.038 1.00 87.50 160 LEU A CA 1
ATOM 1233 C C . LEU A 1 160 ? 8.122 3.125 -18.286 1.00 87.50 160 LEU A C 1
ATOM 1235 O O . LEU A 1 160 ? 8.597 3.287 -19.412 1.00 87.50 160 LEU A O 1
ATOM 1239 N N . ARG A 1 161 ? 8.611 3.783 -17.229 1.00 86.81 161 ARG A N 1
ATOM 1240 C CA . ARG A 1 161 ? 9.724 4.734 -17.340 1.00 86.81 161 ARG A CA 1
ATOM 1241 C C . ARG A 1 161 ? 11.011 4.074 -17.830 1.00 86.81 161 ARG A C 1
ATOM 1243 O O . ARG A 1 161 ? 11.719 4.662 -18.649 1.00 86.81 161 ARG A O 1
ATOM 1250 N N . HIS A 1 162 ? 11.329 2.876 -17.336 1.00 88.00 162 HIS A N 1
ATOM 1251 C CA . HIS A 1 162 ? 12.496 2.122 -17.802 1.00 88.00 162 HIS A CA 1
ATOM 1252 C C . HIS A 1 162 ? 12.369 1.759 -19.280 1.00 88.00 162 HIS A C 1
ATOM 1254 O O . HIS A 1 162 ? 13.306 2.005 -20.036 1.00 88.00 162 HIS A O 1
ATOM 1260 N N . PHE A 1 163 ? 11.197 1.278 -19.699 1.00 89.06 163 PHE A N 1
ATOM 1261 C CA . PHE A 1 163 ? 10.914 0.987 -21.099 1.00 89.06 163 PHE A CA 1
ATOM 1262 C C . PHE A 1 163 ? 11.138 2.213 -21.995 1.00 89.06 163 PHE A C 1
ATOM 1264 O O . PHE A 1 163 ? 11.877 2.125 -22.973 1.00 89.06 163 PHE A O 1
ATOM 1271 N N . PHE A 1 164 ? 10.579 3.378 -21.644 1.00 85.75 164 PHE A N 1
ATOM 1272 C CA . PHE A 1 164 ? 10.765 4.597 -22.440 1.00 85.75 164 PHE A CA 1
ATOM 1273 C C . PHE A 1 164 ? 12.221 5.064 -22.490 1.00 85.75 164 PHE A C 1
ATOM 1275 O O . PHE A 1 164 ? 12.679 5.522 -23.537 1.00 85.75 164 PHE A O 1
ATOM 1282 N N . LYS A 1 165 ? 12.968 4.935 -21.388 1.00 86.88 165 LYS A N 1
ATOM 1283 C CA . LYS A 1 165 ? 14.405 5.232 -21.370 1.00 86.88 165 LYS A CA 1
ATOM 1284 C C . LYS A 1 165 ? 15.158 4.340 -22.363 1.00 86.88 165 LYS A C 1
ATOM 1286 O O . LYS A 1 165 ? 15.919 4.855 -23.179 1.00 86.88 165 LYS A O 1
ATOM 1291 N N . ASP A 1 166 ? 14.931 3.030 -22.311 1.00 89.25 166 ASP A N 1
ATOM 1292 C CA . ASP A 1 166 ? 15.622 2.066 -23.173 1.00 89.25 166 ASP A CA 1
ATOM 1293 C C . ASP A 1 166 ? 15.204 2.235 -24.647 1.00 89.25 166 ASP A C 1
ATOM 1295 O O . ASP A 1 166 ? 16.035 2.153 -25.552 1.00 89.25 166 ASP A O 1
ATOM 1299 N N . TYR A 1 167 ? 13.937 2.578 -24.894 1.00 88.50 167 TYR A N 1
ATOM 1300 C CA . TYR A 1 167 ? 13.409 2.919 -26.216 1.00 88.50 167 TYR A CA 1
ATOM 1301 C C . TYR A 1 167 ? 14.070 4.159 -26.823 1.00 88.50 167 TYR A C 1
ATOM 1303 O O . TYR A 1 167 ? 14.539 4.112 -27.961 1.00 88.50 167 TYR A O 1
ATOM 1311 N N . LEU A 1 168 ? 14.169 5.255 -26.066 1.00 86.12 168 LEU A N 1
ATOM 1312 C CA . LEU A 1 168 ? 14.841 6.471 -26.530 1.00 86.12 168 LEU A CA 1
ATOM 1313 C C . LEU A 1 168 ? 16.342 6.241 -26.758 1.00 86.12 168 LEU A C 1
ATOM 1315 O O . LEU A 1 168 ? 16.893 6.743 -27.737 1.00 86.12 168 LEU A O 1
ATOM 1319 N N . ALA A 1 169 ? 16.995 5.439 -25.910 1.00 88.75 169 ALA A N 1
ATOM 1320 C CA . ALA A 1 169 ? 18.389 5.047 -26.110 1.00 88.75 169 ALA A CA 1
ATOM 1321 C C . ALA A 1 169 ? 18.584 4.245 -27.410 1.00 88.75 169 ALA A C 1
ATOM 1323 O O . ALA A 1 169 ? 19.569 4.456 -28.118 1.00 88.75 169 ALA A O 1
ATOM 1324 N N . MET A 1 170 ? 17.636 3.367 -27.759 1.00 90.88 170 MET A N 1
ATOM 1325 C CA . MET A 1 170 ? 17.661 2.614 -29.016 1.00 90.88 170 MET A CA 1
ATOM 1326 C C . MET A 1 170 ? 17.502 3.524 -30.243 1.00 90.88 170 MET A C 1
ATOM 1328 O O . MET A 1 170 ? 18.210 3.341 -31.235 1.00 90.88 170 MET A O 1
ATOM 1332 N N . ILE A 1 171 ? 16.609 4.521 -30.175 1.00 87.25 171 ILE A N 1
ATOM 1333 C CA . ILE A 1 171 ? 16.448 5.524 -31.240 1.00 87.25 171 ILE A CA 1
ATOM 1334 C C . ILE A 1 171 ? 17.750 6.303 -31.428 1.00 87.25 171 ILE A C 1
ATOM 1336 O O . ILE A 1 171 ? 18.274 6.328 -32.537 1.00 87.25 171 ILE A O 1
ATOM 1340 N N . SER A 1 172 ? 18.294 6.861 -30.342 1.00 89.19 172 SER A N 1
ATOM 1341 C CA . SER A 1 172 ? 19.541 7.634 -30.362 1.00 89.19 172 SER A CA 1
ATOM 1342 C C . SER A 1 172 ? 20.690 6.833 -30.981 1.00 89.19 172 SER A C 1
ATOM 1344 O O . SER A 1 172 ? 21.313 7.264 -31.948 1.00 89.19 172 SER A O 1
ATOM 1346 N N . TRP A 1 173 ? 20.890 5.591 -30.523 1.00 93.25 173 TRP A N 1
ATOM 1347 C CA . TRP A 1 173 ? 21.917 4.710 -31.080 1.00 93.25 173 TRP A CA 1
ATOM 1348 C C . TRP A 1 173 ? 21.712 4.428 -32.578 1.00 93.25 173 TRP A C 1
ATOM 1350 O O . TRP A 1 173 ? 22.681 4.372 -33.340 1.00 93.25 173 TRP A O 1
ATOM 1360 N N . THR A 1 174 ? 20.460 4.259 -33.016 1.00 90.62 174 THR A N 1
ATOM 1361 C CA . THR A 1 174 ? 20.132 4.026 -34.430 1.00 90.62 174 THR A CA 1
ATOM 1362 C C . THR A 1 174 ? 20.453 5.253 -35.283 1.00 90.62 174 THR A C 1
ATOM 1364 O O . THR A 1 174 ? 20.996 5.114 -36.380 1.00 90.62 174 THR A O 1
ATOM 1367 N N . GLU A 1 175 ? 20.130 6.451 -34.796 1.00 89.38 175 GLU A N 1
ATOM 1368 C CA . GLU A 1 175 ? 20.424 7.717 -35.471 1.00 89.38 175 GLU A CA 1
ATOM 1369 C C . GLU A 1 175 ? 21.934 7.970 -35.561 1.00 89.38 175 GLU A C 1
ATOM 1371 O O . GLU A 1 175 ? 22.432 8.254 -36.652 1.00 89.38 175 GLU A O 1
ATOM 1376 N N . ASP A 1 176 ? 22.672 7.764 -34.467 1.00 89.50 176 ASP A N 1
ATOM 1377 C CA . ASP A 1 176 ? 24.134 7.889 -34.421 1.00 89.50 176 ASP A CA 1
ATOM 1378 C C . ASP A 1 176 ? 24.821 6.913 -35.382 1.00 89.50 176 ASP A C 1
ATOM 1380 O O . ASP A 1 176 ? 25.722 7.288 -36.135 1.00 89.50 176 ASP A O 1
ATOM 1384 N N . THR A 1 177 ? 24.380 5.654 -35.390 1.00 88.62 177 THR A N 1
ATOM 1385 C CA . THR A 1 177 ? 24.924 4.612 -36.273 1.00 88.62 177 THR A CA 1
ATOM 1386 C C . THR A 1 177 ? 24.634 4.930 -37.737 1.00 88.62 177 THR A C 1
ATOM 1388 O O . THR A 1 177 ? 25.507 4.805 -38.595 1.00 88.62 177 THR A O 1
ATOM 1391 N N . ARG A 1 178 ? 23.421 5.411 -38.036 1.00 86.75 178 ARG A N 1
ATOM 1392 C CA . ARG A 1 178 ? 23.053 5.875 -39.375 1.00 86.75 178 ARG A CA 1
ATOM 1393 C C . ARG A 1 178 ? 23.946 7.036 -39.818 1.00 86.75 178 ARG A C 1
ATOM 1395 O O . ARG A 1 178 ? 24.443 7.022 -40.941 1.00 86.75 178 ARG A O 1
ATOM 1402 N N . ALA A 1 179 ? 24.151 8.029 -38.955 1.00 86.56 179 ALA A N 1
ATOM 1403 C CA . ALA A 1 179 ? 25.000 9.177 -39.252 1.00 86.56 179 ALA A CA 1
ATOM 1404 C C . ALA A 1 179 ? 26.449 8.754 -39.530 1.00 86.56 179 ALA A C 1
ATOM 1406 O O . ALA A 1 179 ? 27.027 9.229 -40.504 1.00 86.56 179 ALA A O 1
ATOM 1407 N N . GLN A 1 180 ? 27.000 7.816 -38.749 1.00 84.56 180 GLN A N 1
ATOM 1408 C CA . GLN A 1 180 ? 28.335 7.250 -38.979 1.00 84.56 180 GLN A CA 1
ATOM 1409 C C . GLN A 1 180 ? 28.455 6.661 -40.390 1.00 84.56 180 GLN A C 1
ATOM 1411 O O . GLN A 1 180 ? 29.312 7.106 -41.151 1.00 84.56 180 GLN A O 1
ATOM 1416 N N . ILE A 1 181 ? 27.527 5.777 -40.779 1.00 82.25 181 ILE A N 1
ATOM 1417 C CA . ILE A 1 181 ? 27.508 5.126 -42.102 1.00 82.25 181 ILE A CA 1
ATOM 1418 C C . ILE A 1 181 ? 27.473 6.147 -43.251 1.00 82.25 181 ILE A C 1
ATOM 1420 O O . ILE A 1 181 ? 28.134 5.955 -44.268 1.00 82.25 181 ILE A O 1
ATOM 1424 N N . PHE A 1 182 ? 26.703 7.232 -43.118 1.00 78.56 182 PHE A N 1
ATOM 1425 C CA . PHE A 1 182 ? 26.540 8.225 -44.190 1.00 78.56 182 PHE A CA 1
ATOM 1426 C C . PHE A 1 182 ? 27.562 9.374 -44.162 1.00 78.56 182 PHE A C 1
ATOM 1428 O O . PHE A 1 182 ? 27.670 10.106 -45.145 1.00 78.56 182 PHE A O 1
ATOM 1435 N N . SER A 1 183 ? 28.295 9.560 -43.061 1.00 72.88 183 SER A N 1
ATOM 1436 C CA . SER A 1 183 ? 29.309 10.617 -42.913 1.00 72.88 183 SER A CA 1
ATOM 1437 C C . SER A 1 183 ? 30.674 10.261 -43.513 1.00 72.88 183 SER A C 1
ATOM 1439 O O . SER A 1 183 ? 31.491 11.151 -43.761 1.00 72.88 183 SER A O 1
ATOM 1441 N N . GLU A 1 184 ? 30.927 8.982 -43.789 1.00 62.22 184 GLU A N 1
ATOM 1442 C CA . GLU A 1 184 ? 32.168 8.533 -44.412 1.00 62.22 184 GLU A CA 1
ATOM 1443 C C . GLU A 1 184 ? 32.198 8.903 -45.901 1.00 62.22 184 GLU A C 1
ATOM 1445 O O . GLU A 1 184 ? 31.516 8.323 -46.747 1.00 62.22 184 GLU A O 1
ATOM 1450 N N . SER A 1 185 ? 32.990 9.926 -46.235 1.00 51.19 185 SER A N 1
ATOM 1451 C CA . SER A 1 185 ? 33.157 10.383 -47.614 1.00 51.19 185 SER A CA 1
ATOM 1452 C C . SER A 1 185 ? 33.830 9.300 -48.479 1.00 51.19 185 SER A C 1
ATOM 1454 O O . SER A 1 185 ? 34.863 8.773 -48.061 1.00 51.19 185 SER A O 1
ATOM 1456 N N . PRO A 1 186 ? 33.381 9.059 -49.726 1.00 53.47 186 PRO A N 1
ATOM 1457 C CA . PRO A 1 186 ? 34.013 8.095 -50.634 1.00 53.47 186 PRO A CA 1
ATOM 1458 C C . PRO A 1 186 ? 35.466 8.446 -51.019 1.00 53.47 186 PRO A C 1
ATOM 1460 O O . PRO A 1 186 ? 36.150 7.645 -51.650 1.00 53.47 186 PRO A O 1
ATOM 1463 N N . SER A 1 187 ? 35.941 9.647 -50.670 1.00 50.06 187 SER A N 1
ATOM 1464 C CA . SER A 1 187 ? 37.281 10.163 -50.974 1.00 50.06 187 SER A CA 1
ATOM 1465 C C . SER A 1 187 ? 38.370 9.786 -49.965 1.00 50.06 187 SER A C 1
ATOM 1467 O O . SER A 1 187 ? 39.544 10.011 -50.246 1.00 50.06 187 SER A O 1
ATOM 1469 N N . SER A 1 188 ? 38.016 9.221 -48.811 1.00 50.44 188 SER A N 1
ATOM 1470 C CA . SER A 1 188 ? 38.977 8.647 -47.868 1.00 50.44 188 SER A CA 1
ATOM 1471 C C . SER A 1 188 ? 38.686 7.156 -47.838 1.00 50.44 188 SER A C 1
ATOM 1473 O O . SER A 1 188 ? 37.629 6.794 -47.344 1.00 50.44 188 SER A O 1
ATOM 1475 N N . HIS A 1 189 ? 39.533 6.346 -48.489 1.00 50.50 189 HIS A N 1
ATOM 1476 C CA . HIS A 1 189 ? 39.472 4.877 -48.584 1.00 50.50 189 HIS A CA 1
ATOM 1477 C C . HIS A 1 189 ? 38.298 4.249 -47.814 1.00 50.50 189 HIS A C 1
ATOM 1479 O O . HIS A 1 189 ? 38.376 4.137 -46.593 1.00 50.50 189 HIS A O 1
ATOM 1485 N N . GLY A 1 190 ? 37.220 3.907 -48.537 1.00 56.97 190 GLY A N 1
ATOM 1486 C CA . GLY A 1 190 ? 35.957 3.435 -47.963 1.00 56.97 190 GLY A CA 1
ATOM 1487 C C . GLY A 1 190 ? 36.154 2.402 -46.857 1.00 56.97 190 GLY A C 1
ATOM 1488 O O . GLY A 1 190 ? 37.084 1.600 -46.949 1.00 56.97 190 GLY A O 1
ATOM 1489 N N . LEU A 1 191 ? 35.304 2.487 -45.827 1.00 57.22 191 LEU A N 1
ATOM 1490 C CA . LEU A 1 191 ? 35.255 1.642 -44.631 1.00 57.22 191 LEU A CA 1
ATOM 1491 C C . LEU A 1 191 ? 36.032 0.328 -44.814 1.00 57.22 191 LEU A C 1
ATOM 1493 O O . LEU A 1 191 ? 35.623 -0.543 -45.584 1.00 57.22 191 LEU A O 1
ATOM 1497 N N . LEU A 1 192 ? 37.200 0.217 -44.168 1.00 66.75 192 LEU A N 1
ATOM 1498 C CA . LEU A 1 192 ? 38.029 -0.988 -44.267 1.00 66.75 192 LEU A CA 1
ATOM 1499 C C . LEU A 1 192 ? 37.172 -2.202 -43.869 1.00 66.75 192 LEU A C 1
ATOM 1501 O O . LEU A 1 192 ? 36.467 -2.130 -42.869 1.00 66.75 192 LEU A O 1
ATOM 1505 N N . GLU A 1 193 ? 37.259 -3.312 -44.605 1.00 69.88 193 GLU A N 1
ATOM 1506 C CA . GLU A 1 193 ? 36.531 -4.574 -44.354 1.00 69.88 193 GLU A CA 1
ATOM 1507 C C . GLU A 1 193 ? 36.395 -4.963 -42.857 1.00 69.88 193 GLU A C 1
ATOM 1509 O O . GLU A 1 193 ? 35.272 -5.198 -42.412 1.00 69.88 193 GLU A O 1
ATOM 1514 N N . PRO A 1 194 ? 37.450 -4.896 -42.013 1.00 74.88 194 PRO A N 1
ATOM 1515 C CA . PRO A 1 194 ? 37.320 -5.157 -40.572 1.00 74.88 194 PRO A CA 1
ATOM 1516 C C . PRO A 1 194 ? 36.423 -4.169 -39.798 1.00 74.88 194 PRO A C 1
ATOM 1518 O O . PRO A 1 194 ? 35.867 -4.529 -38.763 1.00 74.88 194 PRO A O 1
ATOM 1521 N N . GLN A 1 195 ? 36.278 -2.924 -40.257 1.00 74.12 195 GLN A N 1
ATOM 1522 C CA . GLN A 1 195 ? 35.372 -1.936 -39.657 1.00 74.12 195 GLN A CA 1
ATOM 1523 C C . GLN A 1 195 ? 33.911 -2.197 -40.052 1.00 74.12 195 GLN A C 1
ATOM 1525 O O . GLN A 1 195 ? 33.028 -2.034 -39.210 1.00 74.12 195 GLN A O 1
ATOM 1530 N N . CYS A 1 196 ? 33.659 -2.666 -41.283 1.00 78.75 196 CYS A N 1
ATOM 1531 C CA . CYS A 1 196 ? 32.339 -3.155 -41.702 1.00 78.75 196 CYS A CA 1
ATOM 1532 C C . CYS A 1 196 ? 31.893 -4.341 -40.839 1.00 78.75 196 CYS A C 1
ATOM 1534 O O . CYS A 1 196 ? 30.809 -4.306 -40.263 1.00 78.75 196 CYS A O 1
ATOM 1536 N N . GLU A 1 197 ? 32.744 -5.360 -40.696 1.00 82.44 197 GLU A N 1
ATOM 1537 C CA . GLU A 1 197 ? 32.430 -6.562 -39.910 1.00 82.44 197 GLU A CA 1
ATOM 1538 C C . GLU A 1 197 ? 32.154 -6.243 -38.430 1.00 82.44 197 GLU A C 1
ATOM 1540 O O . GLU A 1 197 ? 31.278 -6.836 -37.797 1.00 82.44 197 GLU A O 1
ATOM 1545 N N . GLU A 1 198 ? 32.899 -5.299 -37.851 1.00 86.75 198 GLU A N 1
ATOM 1546 C CA . GLU A 1 198 ? 32.678 -4.839 -36.477 1.00 86.75 198 GLU A CA 1
ATOM 1547 C C . GLU A 1 198 ? 31.341 -4.096 -36.335 1.00 86.75 198 GLU A C 1
ATOM 1549 O O . GLU A 1 198 ? 30.622 -4.276 -35.348 1.00 86.75 198 GLU A O 1
ATOM 1554 N N . LEU A 1 199 ? 30.977 -3.279 -37.325 1.00 84.81 199 LEU A N 1
ATOM 1555 C CA . LEU A 1 199 ? 29.695 -2.582 -37.350 1.00 84.81 199 LEU A CA 1
ATOM 1556 C C . LEU A 1 199 ? 28.522 -3.562 -37.477 1.00 84.81 199 LEU A C 1
ATOM 1558 O O . LEU A 1 199 ? 27.544 -3.440 -36.739 1.00 84.81 199 LEU A O 1
ATOM 1562 N N . GLU A 1 200 ? 28.639 -4.570 -38.341 1.00 86.06 200 GLU A N 1
ATOM 1563 C CA . GLU A 1 200 ? 27.648 -5.642 -38.490 1.00 86.06 200 GLU A CA 1
ATOM 1564 C C . GLU A 1 200 ? 27.432 -6.399 -37.175 1.00 86.06 200 GLU A C 1
ATOM 1566 O O . GLU A 1 200 ? 26.292 -6.586 -36.746 1.00 86.06 200 GLU A O 1
ATOM 1571 N N . LYS A 1 201 ? 28.513 -6.760 -36.468 1.00 90.31 201 LYS A N 1
ATOM 1572 C CA . LYS A 1 201 ? 28.422 -7.404 -35.146 1.00 90.31 201 LYS A CA 1
ATOM 1573 C C . LYS A 1 201 ? 27.701 -6.530 -34.120 1.00 90.31 201 LYS A C 1
ATOM 1575 O O . LYS A 1 201 ? 26.899 -7.042 -33.336 1.00 90.31 201 LYS A O 1
ATOM 1580 N N . LYS A 1 202 ? 27.964 -5.219 -34.113 1.00 91.50 202 LYS A N 1
ATOM 1581 C CA . LYS A 1 202 ? 27.272 -4.268 -33.225 1.00 91.50 202 LYS A CA 1
ATOM 1582 C C . LYS A 1 202 ? 25.785 -4.169 -33.548 1.00 91.50 202 LYS A C 1
ATOM 1584 O O . LYS A 1 202 ? 24.974 -4.174 -32.623 1.00 91.50 202 LYS A O 1
ATOM 1589 N N . ILE A 1 203 ? 25.430 -4.116 -34.832 1.00 89.88 203 ILE A N 1
ATOM 1590 C CA . ILE A 1 203 ? 24.034 -4.102 -35.288 1.00 89.88 203 ILE A CA 1
ATOM 1591 C C . ILE A 1 203 ? 23.319 -5.378 -34.843 1.00 89.88 203 ILE A C 1
ATOM 1593 O O . ILE A 1 203 ? 22.263 -5.292 -34.224 1.00 89.88 203 ILE A O 1
ATOM 1597 N N . GLU A 1 204 ? 23.918 -6.546 -35.064 1.00 91.62 204 GLU A N 1
ATOM 1598 C CA . GLU A 1 204 ? 23.356 -7.832 -34.642 1.00 91.62 204 GLU A CA 1
ATOM 1599 C C . GLU A 1 204 ? 23.140 -7.895 -33.119 1.00 91.62 204 GLU A C 1
ATOM 1601 O O . GLU A 1 204 ? 22.096 -8.341 -32.637 1.00 91.62 204 GLU A O 1
ATOM 1606 N N . GLY A 1 205 ? 24.097 -7.391 -32.334 1.00 93.06 205 GLY A N 1
ATOM 1607 C CA . GLY A 1 205 ? 23.942 -7.261 -30.883 1.00 93.06 205 GLY A CA 1
ATOM 1608 C C . GLY A 1 205 ? 22.758 -6.369 -30.495 1.00 93.06 205 GLY A C 1
ATOM 1609 O O . GLY A 1 205 ? 21.959 -6.732 -29.629 1.00 93.06 205 GLY A O 1
ATOM 1610 N N . LYS A 1 206 ? 22.601 -5.231 -31.175 1.00 92.75 206 LYS A N 1
ATOM 1611 C CA . LYS A 1 206 ? 21.515 -4.280 -30.919 1.00 92.75 206 LYS A CA 1
ATOM 1612 C C . LYS A 1 206 ? 20.144 -4.772 -31.357 1.00 92.75 206 LYS A C 1
ATOM 1614 O O . LYS A 1 206 ? 19.169 -4.480 -30.669 1.00 92.75 206 LYS A O 1
ATOM 1619 N N . LEU A 1 207 ? 20.054 -5.578 -32.412 1.00 89.50 207 LEU A N 1
ATOM 1620 C CA . LEU A 1 207 ? 18.803 -6.232 -32.803 1.00 89.50 207 LEU A CA 1
ATOM 1621 C C . LEU A 1 207 ? 18.284 -7.154 -31.691 1.00 89.50 207 LEU A C 1
ATOM 1623 O O . LEU A 1 207 ? 17.106 -7.093 -31.348 1.00 89.50 207 LEU A O 1
ATOM 1627 N N . LYS A 1 208 ? 19.167 -7.913 -31.033 1.00 92.88 208 LYS A N 1
ATOM 1628 C CA . LYS A 1 208 ? 18.788 -8.754 -29.881 1.00 92.88 208 LYS A CA 1
ATOM 1629 C C . LYS A 1 208 ? 18.323 -7.935 -28.678 1.00 92.88 208 LYS A C 1
ATOM 1631 O O . LYS A 1 208 ? 17.421 -8.353 -27.953 1.00 92.88 208 LYS A O 1
ATOM 1636 N N . GLU A 1 209 ? 18.940 -6.781 -28.426 1.00 93.50 209 GLU A N 1
ATOM 1637 C CA . GLU A 1 209 ? 18.463 -5.846 -27.396 1.00 93.50 209 GLU A CA 1
ATOM 1638 C C . GLU A 1 209 ? 17.080 -5.280 -27.754 1.00 93.50 209 GLU A C 1
ATOM 1640 O O . GLU A 1 209 ? 16.209 -5.194 -26.888 1.00 93.50 209 GLU A O 1
ATOM 1645 N N . PHE A 1 210 ? 16.849 -4.959 -29.030 1.00 91.94 210 PHE A N 1
ATOM 1646 C CA . PHE A 1 210 ? 15.562 -4.478 -29.526 1.00 91.94 210 PHE A CA 1
ATOM 1647 C C . PHE A 1 210 ? 14.454 -5.522 -29.394 1.00 91.94 210 PHE A C 1
ATOM 1649 O O . PHE A 1 210 ? 13.366 -5.185 -28.937 1.00 91.94 210 PHE A O 1
ATOM 1656 N N . GLU A 1 211 ? 14.716 -6.785 -29.723 1.00 91.44 211 GLU A N 1
ATOM 1657 C CA . GLU A 1 211 ? 13.746 -7.873 -29.548 1.00 91.44 211 GLU A CA 1
ATOM 1658 C C . GLU A 1 211 ? 13.309 -8.018 -28.085 1.00 91.44 211 GLU A C 1
ATOM 1660 O O . GLU A 1 211 ? 12.115 -8.130 -27.796 1.00 91.44 211 GLU A O 1
ATOM 1665 N N . LYS A 1 212 ? 14.262 -7.944 -27.146 1.00 93.56 212 LYS A N 1
ATOM 1666 C CA . LYS A 1 212 ? 13.964 -7.960 -25.705 1.00 93.56 212 LYS A CA 1
ATOM 1667 C C . LYS A 1 212 ? 13.116 -6.761 -25.293 1.00 93.56 212 LYS A C 1
ATOM 1669 O O . LYS A 1 212 ? 12.149 -6.924 -24.552 1.00 93.56 212 LYS A O 1
ATOM 1674 N N . LEU A 1 213 ? 13.462 -5.570 -25.780 1.00 91.69 213 LEU A N 1
ATOM 1675 C CA . LEU A 1 213 ? 12.712 -4.351 -25.495 1.00 91.69 213 LEU A CA 1
ATOM 1676 C C . LEU A 1 213 ? 11.289 -4.415 -26.070 1.00 91.69 213 LEU A C 1
ATOM 1678 O O . LEU A 1 213 ? 10.337 -4.041 -25.393 1.00 91.69 213 LEU A O 1
ATOM 1682 N N . ALA A 1 214 ? 11.125 -4.937 -27.285 1.00 89.06 214 ALA A N 1
ATOM 1683 C CA . ALA A 1 214 ? 9.825 -5.128 -27.918 1.00 89.06 214 ALA A CA 1
ATOM 1684 C C . ALA A 1 214 ? 8.949 -6.113 -27.131 1.00 89.06 214 ALA A C 1
ATOM 1686 O O . ALA A 1 214 ? 7.770 -5.836 -26.913 1.00 89.06 214 ALA A O 1
ATOM 1687 N N . ALA A 1 215 ? 9.521 -7.221 -26.651 1.00 90.44 215 ALA A N 1
ATOM 1688 C CA . ALA A 1 215 ? 8.816 -8.164 -25.786 1.00 90.44 215 ALA A CA 1
ATOM 1689 C C . ALA A 1 215 ? 8.375 -7.512 -24.463 1.00 90.44 215 ALA A C 1
ATOM 1691 O O . ALA A 1 215 ? 7.228 -7.683 -24.051 1.00 90.44 215 ALA A O 1
ATOM 1692 N N . ALA A 1 216 ? 9.243 -6.711 -23.833 1.00 89.38 216 ALA A N 1
ATOM 1693 C CA . ALA A 1 216 ? 8.893 -5.953 -22.630 1.00 89.38 216 ALA A CA 1
ATOM 1694 C C . ALA A 1 216 ? 7.759 -4.945 -22.895 1.00 89.38 216 ALA A C 1
ATOM 1696 O O . ALA A 1 216 ? 6.825 -4.843 -22.105 1.00 89.38 216 ALA A O 1
ATOM 1697 N N . GLY A 1 217 ? 7.791 -4.251 -24.037 1.00 88.19 217 GLY A N 1
ATOM 1698 C CA . GLY A 1 217 ? 6.715 -3.350 -24.456 1.00 88.19 217 GLY A CA 1
ATOM 1699 C C . GLY A 1 217 ? 5.378 -4.069 -24.653 1.00 88.19 217 GLY A C 1
ATOM 1700 O O . GLY A 1 217 ? 4.348 -3.574 -24.209 1.00 88.19 217 GLY A O 1
ATOM 1701 N N . GLN A 1 218 ? 5.381 -5.261 -25.258 1.00 86.62 218 GLN A N 1
ATOM 1702 C CA . GLN A 1 218 ? 4.164 -6.067 -25.420 1.00 86.62 218 GLN A CA 1
ATOM 1703 C C . GLN A 1 218 ? 3.573 -6.510 -24.078 1.00 86.62 218 GLN A C 1
ATOM 1705 O O . GLN A 1 218 ? 2.354 -6.490 -23.921 1.00 86.62 218 GLN A O 1
ATOM 1710 N N . GLN A 1 219 ? 4.418 -6.878 -23.111 1.00 87.19 219 GLN A N 1
ATOM 1711 C CA . GLN A 1 219 ? 3.968 -7.220 -21.759 1.00 87.19 219 GLN A CA 1
ATOM 1712 C C . GLN A 1 219 ? 3.312 -6.019 -21.070 1.00 87.19 219 GLN A C 1
ATOM 1714 O O . GLN A 1 219 ? 2.204 -6.150 -20.563 1.00 87.19 219 GLN A O 1
ATOM 1719 N N . LEU A 1 220 ? 3.936 -4.838 -21.141 1.00 84.75 220 LEU A N 1
ATOM 1720 C CA . LEU A 1 220 ? 3.376 -3.611 -20.561 1.00 84.75 220 LEU A CA 1
ATOM 1721 C C . LEU A 1 220 ? 2.011 -3.247 -21.158 1.00 84.75 220 LEU A C 1
ATOM 1723 O O . LEU A 1 220 ? 1.123 -2.821 -20.434 1.00 84.75 220 LEU A O 1
ATOM 1727 N N . VAL A 1 221 ? 1.818 -3.461 -22.461 1.00 80.31 221 VAL A N 1
ATOM 1728 C CA . VAL A 1 221 ? 0.525 -3.238 -23.130 1.00 80.31 221 VAL A CA 1
ATOM 1729 C C . VAL A 1 221 ? -0.527 -4.258 -22.728 1.00 80.31 221 VAL A C 1
ATOM 1731 O O . VAL A 1 221 ? -1.695 -3.914 -22.588 1.00 80.31 221 VAL A O 1
ATOM 1734 N N . ALA A 1 222 ? -0.143 -5.524 -22.581 1.00 78.38 222 ALA A N 1
ATOM 1735 C CA . ALA A 1 222 ? -1.071 -6.566 -22.160 1.00 78.38 222 ALA A CA 1
ATOM 1736 C C . ALA A 1 222 ? -1.564 -6.341 -20.721 1.00 78.38 222 ALA A C 1
ATOM 1738 O O . ALA A 1 222 ? -2.698 -6.690 -20.402 1.00 78.38 222 ALA A O 1
ATOM 1739 N N . GLU A 1 223 ? -0.720 -5.749 -19.876 1.00 73.06 223 GLU A N 1
ATOM 1740 C CA . GLU A 1 223 ? -1.048 -5.368 -18.500 1.00 73.06 223 GLU A CA 1
ATOM 1741 C C . GLU A 1 223 ? -1.913 -4.096 -18.420 1.00 73.06 223 GLU A C 1
ATOM 1743 O O . GLU A 1 223 ? -2.576 -3.878 -17.407 1.00 73.06 223 GLU A O 1
ATOM 1748 N N . GLU A 1 224 ? -1.957 -3.275 -19.476 1.00 64.69 224 GLU A N 1
ATOM 1749 C CA . GLU A 1 224 ? -2.522 -1.925 -19.430 1.00 64.69 224 GLU A CA 1
ATOM 1750 C C . GLU A 1 224 ? -3.464 -1.648 -20.614 1.00 64.69 224 GLU A C 1
ATOM 1752 O O . GLU A 1 224 ? -3.049 -1.401 -21.750 1.00 64.69 224 GLU A O 1
ATOM 1757 N N . HIS A 1 225 ? -4.774 -1.639 -20.343 1.00 54.25 225 HIS A N 1
ATOM 1758 C CA . HIS A 1 225 ? -5.796 -1.373 -21.360 1.00 54.25 225 HIS A CA 1
ATOM 1759 C C . HIS A 1 225 ? -5.664 0.028 -22.003 1.00 54.25 225 HIS A C 1
ATOM 1761 O O . HIS A 1 225 ? -5.997 0.174 -23.183 1.00 54.25 225 HIS A O 1
ATOM 1767 N N . ASP A 1 226 ? -5.126 1.022 -21.283 1.00 51.31 226 ASP A N 1
ATOM 1768 C CA . ASP A 1 226 ? -5.025 2.421 -21.736 1.00 51.31 226 ASP A CA 1
ATOM 1769 C C . ASP A 1 226 ? -3.747 2.737 -22.548 1.00 51.31 226 ASP A C 1
ATOM 1771 O O . ASP A 1 226 ? -3.761 3.629 -23.401 1.00 51.31 226 ASP A O 1
ATOM 1775 N N . LEU A 1 227 ? -2.657 1.966 -22.398 1.00 48.75 227 LEU A N 1
ATOM 1776 C CA . LEU A 1 227 ? -1.438 2.127 -23.217 1.00 48.75 227 LEU A CA 1
ATOM 1777 C C . LEU A 1 227 ? -1.495 1.412 -24.566 1.00 48.75 227 LEU A C 1
ATOM 1779 O O . LEU A 1 227 ? -0.651 1.662 -25.436 1.00 48.75 227 LEU A O 1
ATOM 1783 N N . SER A 1 228 ? -2.496 0.554 -24.768 1.00 46.22 228 SER A N 1
ATOM 1784 C CA . SER A 1 228 ? -2.714 -0.162 -26.026 1.00 46.22 228 SER A CA 1
ATOM 1785 C C . SER A 1 228 ? -2.731 0.779 -27.231 1.00 46.22 228 SER A C 1
ATOM 1787 O O . SER A 1 228 ? -2.116 0.476 -28.253 1.00 46.22 228 SER A O 1
ATOM 1789 N N . ALA A 1 229 ? -3.314 1.974 -27.104 1.00 47.97 229 ALA A N 1
ATOM 1790 C CA . ALA A 1 229 ? -3.322 2.962 -28.181 1.00 47.97 229 ALA A CA 1
ATOM 1791 C C . ALA A 1 229 ? -1.930 3.562 -28.474 1.00 47.97 229 ALA A C 1
ATOM 1793 O O . ALA A 1 229 ? -1.619 3.859 -29.629 1.00 47.97 229 ALA A O 1
ATOM 1794 N N . MET A 1 230 ? -1.076 3.718 -27.457 1.00 49.03 230 MET A N 1
ATOM 1795 C CA . MET A 1 230 ? 0.210 4.411 -27.583 1.00 49.03 230 MET A CA 1
ATOM 1796 C C . MET A 1 230 ? 1.340 3.499 -28.069 1.00 49.03 230 MET A C 1
ATOM 1798 O O . MET A 1 230 ? 2.180 3.923 -28.862 1.00 49.03 230 MET A O 1
ATOM 1802 N N . VAL A 1 231 ? 1.341 2.235 -27.646 1.00 50.03 231 VAL A N 1
ATOM 1803 C CA . VAL A 1 231 ? 2.351 1.253 -28.066 1.00 50.03 231 VAL A CA 1
ATOM 1804 C C . VAL A 1 231 ? 1.934 0.539 -29.355 1.00 50.03 231 VAL A C 1
ATOM 1806 O O . VAL A 1 231 ? 2.786 0.306 -30.211 1.00 50.03 231 VAL A O 1
ATOM 1809 N N . SER A 1 232 ? 0.637 0.268 -29.566 1.00 46.97 232 SER A N 1
ATOM 1810 C CA . SER A 1 232 ? 0.156 -0.368 -30.809 1.00 46.97 232 SER A CA 1
ATOM 1811 C C . SER A 1 232 ? 0.083 0.604 -31.990 1.00 46.9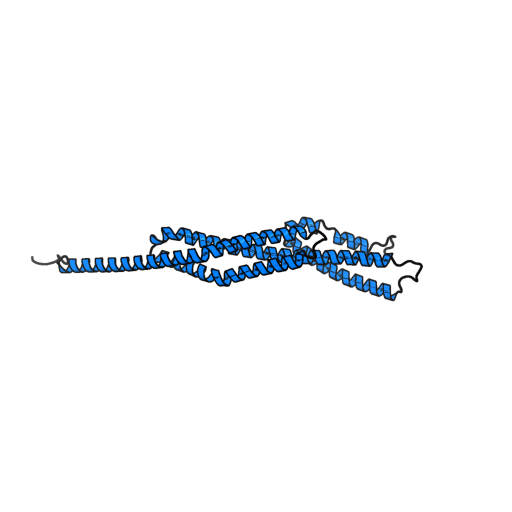7 232 SER A C 1
ATOM 1813 O O . SER A 1 232 ? 0.212 0.185 -33.138 1.00 46.97 232 SER A O 1
ATOM 1815 N N . GLY A 1 233 ? -0.087 1.910 -31.734 1.00 42.81 233 GLY A N 1
ATOM 1816 C CA . GLY A 1 233 ? 0.026 2.960 -32.758 1.00 42.81 233 GLY A CA 1
ATOM 1817 C C . GLY A 1 233 ? 1.462 3.164 -33.249 1.00 42.81 233 GLY A C 1
ATOM 1818 O O . GLY A 1 233 ? 1.708 3.760 -34.301 1.00 42.81 233 GLY A O 1
ATOM 1819 N N . GLY A 1 234 ? 2.421 2.616 -32.505 1.00 44.59 234 GLY A N 1
ATOM 1820 C CA . GLY A 1 234 ? 3.796 2.542 -32.905 1.00 44.59 234 GLY A CA 1
ATOM 1821 C C . GLY A 1 234 ? 4.008 1.487 -33.990 1.00 44.59 234 GLY A C 1
ATOM 1822 O O . GLY A 1 234 ? 4.148 0.297 -33.730 1.00 44.59 234 GLY A O 1
ATOM 1823 N N . GLN A 1 235 ? 4.285 1.969 -35.192 1.00 43.72 235 GLN A N 1
ATOM 1824 C CA . GLN A 1 235 ? 5.044 1.246 -36.203 1.00 43.72 235 GLN A CA 1
ATOM 1825 C C . GLN A 1 235 ? 6.591 1.191 -35.981 1.00 43.72 235 GLN A C 1
ATOM 1827 O O . GLN A 1 235 ? 7.274 1.032 -36.993 1.00 43.72 235 GLN A O 1
ATOM 1832 N N . PRO A 1 236 ? 7.239 1.286 -34.781 1.00 49.25 236 PRO A N 1
ATOM 1833 C CA . PRO A 1 236 ? 8.693 1.138 -34.671 1.00 49.25 236 PRO A CA 1
ATOM 1834 C C . PRO A 1 236 ? 9.222 -0.159 -35.271 1.00 49.25 236 PRO A C 1
ATOM 1836 O O . PRO A 1 236 ? 10.216 -0.110 -35.988 1.00 49.25 236 PRO A O 1
ATOM 1839 N N . LEU A 1 237 ? 8.530 -1.289 -35.060 1.00 45.00 237 LEU A N 1
ATOM 1840 C CA . LEU A 1 237 ? 8.934 -2.580 -35.626 1.00 45.00 237 LEU A CA 1
ATOM 1841 C C . LEU A 1 237 ? 8.984 -2.531 -37.155 1.00 45.00 237 LEU A C 1
ATOM 1843 O O . LEU A 1 237 ? 10.003 -2.866 -37.748 1.00 45.00 237 LEU A O 1
ATOM 1847 N N . SER A 1 238 ? 7.928 -2.045 -37.810 1.00 45.94 238 SER A N 1
ATOM 1848 C CA . SER A 1 238 ? 7.894 -1.985 -39.274 1.00 45.94 238 SER A CA 1
ATOM 1849 C C . SER A 1 238 ? 8.768 -0.877 -39.866 1.00 45.94 238 SER A C 1
ATOM 1851 O O . SER A 1 238 ? 9.247 -1.030 -40.986 1.00 45.94 238 SER A O 1
ATOM 1853 N N . ILE A 1 239 ? 8.980 0.234 -39.152 1.00 46.94 239 ILE A N 1
ATOM 1854 C CA . ILE A 1 239 ? 9.807 1.353 -39.625 1.00 46.94 239 ILE A CA 1
ATOM 1855 C C . ILE A 1 239 ? 11.289 0.988 -39.520 1.00 46.94 239 ILE A C 1
ATOM 1857 O O . ILE A 1 239 ? 12.004 1.171 -40.503 1.00 46.94 239 ILE A O 1
ATOM 1861 N N . LEU A 1 240 ? 11.752 0.404 -38.409 1.00 45.06 240 LEU A N 1
ATOM 1862 C CA . LEU A 1 240 ? 13.140 -0.057 -38.261 1.00 45.06 240 LEU A CA 1
ATOM 1863 C C . LEU A 1 240 ? 13.429 -1.267 -39.153 1.00 45.06 240 LEU A C 1
ATOM 1865 O O . LEU A 1 240 ? 14.437 -1.277 -39.849 1.00 45.06 240 LEU A O 1
ATOM 1869 N N . GLN A 1 241 ? 12.507 -2.228 -39.259 1.00 45.75 241 GLN A N 1
ATOM 1870 C CA . GLN A 1 241 ? 12.685 -3.373 -40.156 1.00 45.75 241 GLN A CA 1
ATOM 1871 C C . GLN A 1 241 ? 12.741 -2.954 -41.637 1.00 45.75 241 GLN A C 1
ATOM 1873 O O . GLN A 1 241 ? 13.535 -3.503 -42.397 1.00 45.75 241 GLN A O 1
ATOM 1878 N N . LYS A 1 242 ? 11.970 -1.939 -42.060 1.00 44.28 242 LYS A N 1
ATOM 1879 C CA . LYS A 1 242 ? 12.045 -1.408 -43.434 1.00 44.28 242 LYS A CA 1
ATOM 1880 C C . LYS A 1 242 ? 13.275 -0.531 -43.670 1.00 44.28 242 LYS A C 1
ATOM 1882 O O . LYS A 1 242 ? 13.820 -0.576 -44.769 1.00 44.28 242 LYS A O 1
ATOM 1887 N N . SER A 1 243 ? 13.714 0.250 -42.682 1.00 45.12 243 SER A N 1
ATOM 1888 C CA . SER A 1 243 ? 14.821 1.205 -42.850 1.00 45.12 243 SER A CA 1
ATOM 1889 C C . SER A 1 243 ? 16.214 0.642 -42.545 1.00 45.12 243 SER A C 1
ATOM 1891 O O . SER A 1 243 ? 17.180 1.184 -43.070 1.00 45.12 243 SER A O 1
ATOM 1893 N N . CYS A 1 244 ? 16.341 -0.460 -41.798 1.00 42.50 244 CYS A N 1
ATOM 1894 C CA . CYS A 1 244 ? 17.609 -1.188 -41.641 1.00 42.50 244 CYS A CA 1
ATOM 1895 C C . CYS A 1 244 ? 17.926 -2.115 -42.828 1.00 42.50 244 CYS A C 1
ATOM 1897 O O . CYS A 1 244 ? 19.094 -2.402 -43.061 1.00 42.50 244 CYS A O 1
ATOM 1899 N N . TRP A 1 245 ? 16.919 -2.561 -43.594 1.00 40.22 245 TRP A N 1
ATOM 1900 C CA . TRP A 1 245 ? 17.097 -3.623 -44.601 1.00 40.22 245 TRP A CA 1
ATOM 1901 C C . TRP A 1 245 ? 16.696 -3.254 -46.035 1.00 40.22 245 TRP A C 1
ATOM 1903 O O . TRP A 1 245 ? 16.861 -4.067 -46.942 1.00 40.22 245 TRP A O 1
ATOM 1913 N N . SER A 1 246 ? 16.219 -2.031 -46.287 1.00 37.44 246 SER A N 1
ATOM 1914 C CA . SER A 1 246 ? 16.004 -1.558 -47.661 1.00 37.44 246 SER A CA 1
ATOM 1915 C C . SER A 1 246 ? 17.199 -0.731 -48.122 1.00 37.44 246 SER A C 1
ATOM 1917 O O . SER A 1 246 ? 17.326 0.443 -47.775 1.00 37.44 246 SER A O 1
ATOM 1919 N N . ARG A 1 247 ? 18.067 -1.332 -48.945 1.00 35.69 247 ARG A N 1
ATOM 1920 C CA . ARG A 1 247 ? 19.024 -0.574 -49.764 1.00 35.69 247 ARG A CA 1
ATOM 1921 C C . ARG A 1 247 ? 18.252 0.434 -50.634 1.00 35.69 247 ARG A C 1
ATOM 1923 O O . ARG A 1 247 ? 17.256 0.048 -51.253 1.00 35.69 247 ARG A O 1
ATOM 1930 N N . PRO A 1 248 ? 18.700 1.696 -50.759 1.00 35.38 248 PRO A N 1
ATOM 1931 C CA . PRO A 1 248 ? 18.230 2.558 -51.832 1.00 35.38 248 PRO A CA 1
ATOM 1932 C C . PRO A 1 248 ? 18.778 1.991 -53.148 1.00 35.38 248 PRO A C 1
ATOM 1934 O O . PRO A 1 248 ? 19.958 2.137 -53.450 1.00 35.38 248 PRO A O 1
ATOM 1937 N N . GLY A 1 249 ? 17.930 1.281 -53.891 1.00 41.28 249 GLY A N 1
ATOM 1938 C CA . GLY A 1 249 ? 18.308 0.544 -55.101 1.00 41.28 249 GLY A CA 1
ATOM 1939 C C . GLY A 1 249 ? 18.103 -0.951 -54.895 1.00 41.28 249 GLY A C 1
ATOM 1940 O O . GLY A 1 249 ? 18.940 -1.628 -54.304 1.00 41.28 249 GLY A O 1
ATOM 1941 N N . GLY A 1 250 ? 16.943 -1.443 -55.327 1.00 36.19 250 GLY A N 1
ATOM 1942 C CA . GLY A 1 250 ? 16.534 -2.827 -55.136 1.00 36.19 250 GLY A CA 1
ATOM 1943 C C . GLY A 1 250 ? 17.459 -3.805 -55.848 1.00 36.19 250 GLY A C 1
ATOM 1944 O O . GLY A 1 250 ? 17.429 -3.900 -57.065 1.00 36.19 250 GLY A O 1
ATOM 1945 N N . GLU A 1 251 ? 18.204 -4.579 -55.072 1.00 31.92 251 GLU A N 1
ATOM 1946 C CA . GLU A 1 251 ? 18.706 -5.891 -55.465 1.00 31.92 251 GLU A CA 1
ATOM 1947 C C . GLU A 1 251 ? 18.612 -6.793 -54.234 1.00 31.92 251 GLU A C 1
ATOM 1949 O O . GLU A 1 251 ? 19.408 -6.699 -53.298 1.00 31.92 251 GLU A O 1
ATOM 1954 N N . SER A 1 252 ? 17.581 -7.639 -54.220 1.00 31.41 252 SER A N 1
ATOM 1955 C CA . SER A 1 252 ? 17.483 -8.770 -53.303 1.00 31.41 252 SER A CA 1
ATOM 1956 C C . SER A 1 252 ? 18.498 -9.818 -53.736 1.00 31.41 252 SER A C 1
ATOM 1958 O O . SER A 1 252 ? 18.425 -10.314 -54.861 1.00 31.41 252 SER A O 1
ATOM 1960 N N . ARG A 1 253 ? 19.425 -10.183 -52.851 1.00 31.61 253 ARG A N 1
ATOM 1961 C CA . ARG A 1 253 ? 20.187 -11.420 -53.007 1.00 31.61 253 ARG A CA 1
ATOM 1962 C C . ARG A 1 253 ? 19.565 -12.474 -52.094 1.00 31.61 253 ARG A C 1
ATOM 1964 O O . ARG A 1 253 ? 19.420 -12.227 -50.900 1.00 31.61 253 ARG A O 1
ATOM 1971 N N . LEU A 1 254 ? 19.118 -13.558 -52.731 1.00 31.98 254 LEU A N 1
ATOM 1972 C CA . LEU A 1 254 ? 18.697 -14.825 -52.127 1.00 31.98 254 LEU A CA 1
ATOM 1973 C C . LEU A 1 254 ? 19.782 -15.390 -51.207 1.00 31.98 254 LEU A C 1
ATOM 1975 O O . LEU A 1 254 ? 20.973 -15.209 -51.554 1.00 31.98 254 LEU A O 1
#

Organism: Bambusicola thoracicus (NCBI:txid9083)

Secondary structure (DSSP, 8-state):
-------S-SHHHHHHHHHHHHHHHHHHHHHHHHHHHHHHHHHHHHHHHHHHHHHHHHHHHHHHHHHHHHHHHTTSTT-TTHHHHHHHHHHHHHHHHHHIIIIIHHHHHHHHHHHHHHHHH-TTTHHHHHHHHHHHHHHHHHHHHHHHHHHHHHHHHHHHHHHHHHHHHHHHHHHHHHHHHHHS-TTS----HHHHHHHHHHHHH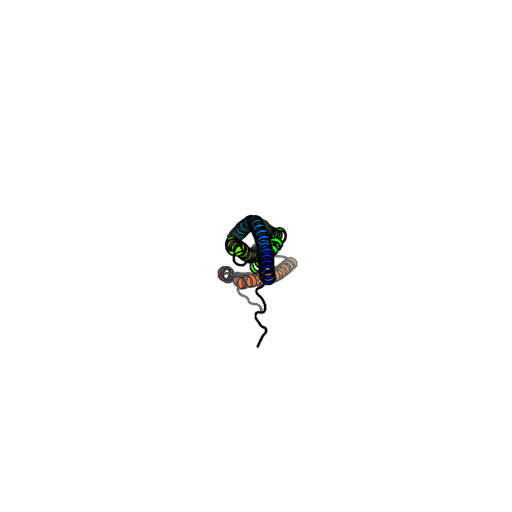HHHHHHHHHHHHHHHHHH-TTTHHHHHT--HHHHHHHHHH--SS-----

Sequence (254 aa):
QAEDGKEASGPLGELQEAVEVLNSAVKERERVVEAAVETESLERLVAEVSPCLEALCCEAKALARDTAQAESGFTTVKSEKDLPGLQGLQSRQREMERVVSESLQGKLEELEQKASRLQELSPTHLCPIGREVQHTLRVWAELRELLQETRAHVQQAGRLRHFFKDYLAMISWTEDTRAQIFSESPSSHGLLEPQCEELEKKIEGKLKEFEKLAAAGQQLVAEEHDLSAMVSGGQPLSILQKSCWSRPGGESRL